Protein AF-A0A485CVK6-F1 (afdb_monomer)

Organism: Raoultella planticola (NCBI:txid575)

pLDDT: mean 73.62, std 20.25, range [24.03, 92.69]

Mean predicted aligned error: 12.8 Å

InterPro domains:
  IPR000914 Solute-binding protein family 5 domain [PF00496] (29-166)
  IPR039424 Solute-binding protein family 5 [PTHR30290] (29-154)

Structure (mmCIF, N/CA/C/O backbone):
data_AF-A0A485CVK6-F1
#
_entry.id   AF-A0A485CVK6-F1
#
loop_
_atom_site.group_PDB
_atom_site.id
_atom_site.type_symbol
_atom_site.label_atom_id
_atom_site.label_alt_id
_atom_site.label_comp_id
_atom_site.label_asym_id
_atom_site.label_entity_id
_atom_site.label_seq_id
_atom_site.pdbx_PDB_ins_code
_atom_site.Cartn_x
_atom_site.Cartn_y
_atom_site.Cartn_z
_atom_site.occupancy
_atom_site.B_iso_or_equiv
_atom_site.auth_seq_id
_atom_site.auth_comp_id
_atom_site.auth_asym_id
_atom_site.auth_atom_id
_atom_site.pdbx_PDB_model_num
ATOM 1 N N . MET A 1 1 ? 3.631 19.464 30.877 1.00 27.34 1 MET A N 1
ATOM 2 C CA . MET A 1 1 ? 2.193 19.353 30.557 1.00 27.34 1 MET A CA 1
ATOM 3 C C . MET A 1 1 ? 2.071 19.196 29.049 1.00 27.34 1 MET A C 1
ATOM 5 O O . MET A 1 1 ? 2.280 20.167 28.340 1.00 27.34 1 MET A O 1
ATOM 9 N N . ALA A 1 2 ? 1.866 17.971 28.561 1.00 24.03 2 ALA A N 1
ATOM 10 C CA . ALA A 1 2 ? 1.595 17.693 27.149 1.00 24.03 2 ALA A CA 1
ATOM 11 C C . ALA A 1 2 ? 0.080 17.465 26.991 1.00 24.03 2 ALA A C 1
ATOM 13 O O . ALA A 1 2 ? -0.499 16.805 27.859 1.00 24.03 2 ALA A O 1
ATOM 14 N N . PRO A 1 3 ? -0.577 18.019 25.959 1.00 31.81 3 PRO A N 1
ATOM 15 C CA . PRO A 1 3 ? -2.016 17.880 25.792 1.00 31.81 3 PRO A CA 1
ATOM 16 C C . PRO A 1 3 ? -2.361 16.431 25.428 1.00 31.81 3 PRO A C 1
ATOM 18 O O . PRO A 1 3 ? -1.808 15.860 24.490 1.00 31.81 3 PRO A O 1
ATOM 21 N N . GLY A 1 4 ? -3.256 15.833 26.215 1.00 25.84 4 GLY A N 1
ATOM 22 C CA . GLY A 1 4 ? -3.732 14.467 26.045 1.00 25.84 4 GLY A CA 1
ATOM 23 C C . GLY A 1 4 ? -4.569 14.316 24.780 1.00 25.84 4 GLY A C 1
ATOM 24 O O . GLY A 1 4 ? -5.624 14.928 24.643 1.00 25.84 4 GLY A O 1
ATOM 25 N N . TRP A 1 5 ? -4.109 13.470 23.864 1.00 24.38 5 TRP A N 1
ATOM 26 C CA . TRP A 1 5 ? -4.897 13.015 22.724 1.00 24.38 5 TRP A CA 1
ATOM 27 C C . TRP A 1 5 ? -5.765 11.839 23.183 1.00 24.38 5 TRP A C 1
ATOM 29 O O . TRP A 1 5 ? -5.381 10.676 23.079 1.00 24.38 5 TRP A O 1
ATOM 39 N N . SER A 1 6 ? -6.928 12.154 23.750 1.00 26.30 6 SER A N 1
ATOM 40 C CA . SER A 1 6 ? -8.017 11.192 23.932 1.00 26.30 6 SER A CA 1
ATOM 41 C C . SER A 1 6 ? -8.702 10.985 22.579 1.00 26.30 6 SER A C 1
ATOM 43 O O . SER A 1 6 ? -9.631 11.709 22.234 1.00 26.30 6 SER A O 1
ATOM 45 N N . LEU A 1 7 ? -8.224 10.027 21.782 1.00 30.59 7 LEU A N 1
ATOM 46 C CA . LEU A 1 7 ? -8.910 9.577 20.566 1.00 30.59 7 LEU A CA 1
ATOM 47 C C . LEU A 1 7 ? -10.086 8.671 20.952 1.00 30.59 7 LEU A C 1
ATOM 49 O O . LEU A 1 7 ? -9.965 7.456 20.898 1.00 30.59 7 LEU A O 1
ATOM 53 N N . SER A 1 8 ? -11.206 9.270 21.352 1.00 33.72 8 SER A N 1
ATOM 54 C CA . SER A 1 8 ? -12.487 8.600 21.625 1.00 33.72 8 SER A CA 1
ATOM 55 C C . SER A 1 8 ? -13.475 8.803 20.466 1.00 33.72 8 SER A C 1
ATOM 57 O O . SER A 1 8 ? -14.605 9.228 20.677 1.00 33.72 8 SER A O 1
ATOM 5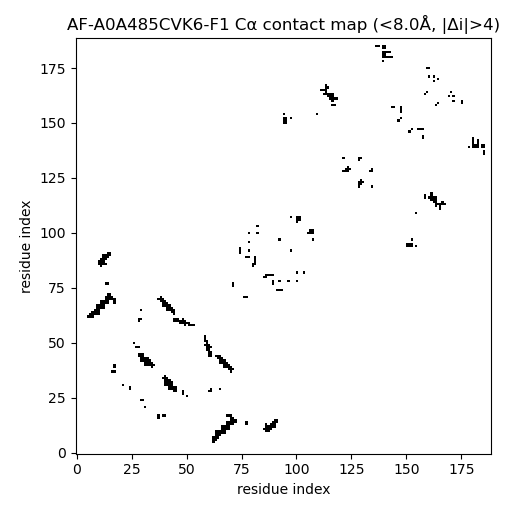9 N N . ALA A 1 9 ? -13.020 8.607 19.225 1.00 35.59 9 ALA A N 1
ATOM 60 C CA . ALA A 1 9 ? -13.819 8.830 18.019 1.00 35.59 9 ALA A CA 1
ATOM 61 C C . ALA A 1 9 ? -13.840 7.574 17.129 1.00 35.59 9 ALA A C 1
ATOM 63 O O . ALA A 1 9 ? -12.871 6.803 17.140 1.00 35.59 9 ALA A O 1
ATOM 64 N N . PRO A 1 10 ? -14.922 7.340 16.360 1.00 52.78 10 PRO A N 1
ATOM 65 C CA . PRO A 1 10 ? -14.944 6.289 15.350 1.00 52.78 10 PRO A CA 1
ATOM 66 C C . PRO A 1 10 ? -13.849 6.556 14.313 1.00 52.78 10 PRO A C 1
ATOM 68 O O . PRO A 1 10 ? -13.739 7.663 13.800 1.00 52.78 10 PRO A O 1
ATOM 71 N N . CYS A 1 11 ? -13.038 5.539 14.027 1.00 65.44 11 CYS A N 1
ATOM 72 C CA . CYS A 1 11 ? -11.917 5.633 13.096 1.00 65.44 11 CYS A CA 1
ATOM 73 C C . CYS A 1 11 ? -12.287 4.994 11.755 1.00 65.44 11 CYS A C 1
ATOM 75 O O . CYS A 1 11 ? -12.816 3.881 11.708 1.00 65.44 11 CYS A O 1
ATOM 77 N N . SER A 1 12 ? -11.999 5.680 10.657 1.00 58.12 12 SER A N 1
ATOM 78 C CA . SER A 1 12 ? -12.265 5.219 9.298 1.00 58.12 12 SER A CA 1
ATOM 79 C C . SER A 1 12 ? -10.970 4.806 8.591 1.00 58.12 12 SER A C 1
ATOM 81 O O . SER A 1 12 ? -9.961 5.513 8.605 1.00 58.12 12 SER A O 1
ATOM 83 N N . VAL A 1 13 ? -10.983 3.621 7.978 1.00 72.75 13 VAL A N 1
ATOM 84 C CA . VAL A 1 13 ? -9.831 3.048 7.276 1.00 72.75 13 VAL A CA 1
ATOM 85 C C . VAL A 1 13 ? -10.239 2.650 5.865 1.00 72.75 13 VAL A C 1
ATOM 87 O O . VAL A 1 13 ? -11.088 1.780 5.694 1.00 72.75 13 VAL A O 1
ATOM 90 N N . ILE A 1 14 ? -9.592 3.207 4.842 1.00 66.50 14 ILE A N 1
ATOM 91 C CA . ILE A 1 14 ? -9.828 2.792 3.451 1.00 66.50 14 ILE A CA 1
ATOM 92 C C . ILE A 1 14 ? -8.729 1.829 2.987 1.00 66.50 14 ILE A C 1
ATOM 94 O O . ILE A 1 14 ? -7.532 2.102 3.109 1.00 66.50 14 ILE A O 1
ATOM 98 N N . SER A 1 15 ? -9.128 0.667 2.468 1.00 52.81 15 SER A N 1
ATOM 99 C CA . SER A 1 15 ? -8.235 -0.434 2.083 1.00 52.81 15 SER A CA 1
ATOM 100 C C . SER A 1 15 ? -8.753 -1.144 0.833 1.00 52.81 15 SER A C 1
ATOM 102 O O . SER A 1 15 ? -9.940 -1.127 0.550 1.00 52.81 15 SER A O 1
ATOM 104 N N . THR A 1 16 ? -7.887 -1.820 0.083 1.00 44.72 16 THR A N 1
ATOM 105 C CA . THR A 1 16 ? -8.295 -2.646 -1.073 1.00 44.72 16 THR A CA 1
ATOM 106 C C . THR A 1 16 ? -8.904 -3.987 -0.668 1.00 44.72 16 THR A C 1
ATOM 108 O O . THR A 1 16 ? -9.494 -4.683 -1.489 1.00 44.72 16 THR A O 1
ATOM 111 N N . ASN A 1 17 ? -8.775 -4.367 0.604 1.00 46.03 17 ASN A N 1
ATOM 112 C CA . ASN A 1 17 ? -9.443 -5.532 1.160 1.00 46.03 17 ASN A CA 1
ATOM 113 C C . ASN A 1 17 ? -9.915 -5.286 2.596 1.00 46.03 17 ASN A C 1
ATOM 115 O O . ASN A 1 17 ? -9.301 -4.544 3.367 1.00 46.03 17 ASN A O 1
ATOM 119 N N . SER A 1 18 ? -10.993 -5.980 2.950 1.00 53.72 18 SER A N 1
ATOM 120 C CA . SER A 1 18 ? -11.481 -6.173 4.313 1.00 53.72 18 SER A CA 1
ATOM 121 C C . SER A 1 18 ? -11.333 -7.656 4.669 1.00 53.72 18 SER A C 1
ATOM 123 O O . SER A 1 18 ? -12.315 -8.363 4.881 1.00 53.72 18 SER A O 1
ATOM 125 N N . ALA A 1 19 ? -10.106 -8.190 4.632 1.00 44.72 19 ALA A N 1
ATOM 126 C CA . ALA A 1 19 ? -9.884 -9.615 4.873 1.00 44.72 19 ALA A CA 1
ATOM 127 C C . ALA A 1 19 ? -10.141 -9.973 6.349 1.00 44.72 19 ALA A C 1
ATOM 129 O O . ALA A 1 19 ? -9.226 -9.989 7.174 1.00 44.72 19 ALA A O 1
ATOM 130 N N . THR A 1 20 ? -11.388 -10.311 6.680 1.00 49.31 20 THR A N 1
ATOM 131 C CA . THR A 1 20 ? -11.761 -10.766 8.022 1.00 49.31 20 THR A CA 1
ATOM 132 C C . THR A 1 20 ? -12.623 -12.014 7.906 1.00 49.31 20 THR A C 1
ATOM 134 O O . THR A 1 20 ? -13.826 -11.962 7.698 1.00 49.31 20 THR A O 1
ATOM 137 N N . ARG A 1 21 ? -11.992 -13.190 8.020 1.00 43.09 21 ARG A N 1
ATOM 138 C CA . ARG A 1 21 ? -12.714 -14.468 8.112 1.00 43.09 21 ARG A CA 1
ATOM 139 C C . ARG A 1 21 ? -13.562 -14.456 9.383 1.00 43.09 21 ARG A C 1
ATOM 141 O O . ARG A 1 21 ? -13.024 -14.563 10.485 1.00 43.09 21 ARG A O 1
ATOM 148 N N . ALA A 1 22 ? -14.879 -14.378 9.209 1.00 42.34 22 ALA A N 1
ATOM 149 C CA . ALA A 1 22 ? -15.836 -14.018 10.247 1.00 42.34 22 ALA A CA 1
ATOM 150 C C . ALA A 1 22 ? -16.000 -14.981 11.452 1.00 42.34 22 ALA A C 1
ATOM 152 O O . ALA A 1 22 ? -16.890 -14.809 12.280 1.00 42.34 22 ALA A O 1
ATOM 153 N N . LYS A 1 23 ? -15.161 -16.014 11.584 1.00 38.47 23 LYS A N 1
ATOM 154 C CA . LYS A 1 23 ? -15.397 -17.136 12.509 1.00 38.47 23 LYS A CA 1
ATOM 155 C C . LYS A 1 23 ? -14.498 -17.183 13.756 1.00 38.47 23 LYS A C 1
ATOM 157 O O . LYS A 1 23 ? -14.786 -17.966 14.651 1.00 38.47 23 LYS A O 1
ATOM 162 N N . TYR A 1 24 ? -13.468 -16.338 13.886 1.00 45.25 24 TYR A N 1
ATOM 163 C CA . TYR A 1 24 ? -12.472 -16.429 14.980 1.00 45.25 24 TYR A CA 1
ATOM 164 C C . TYR A 1 24 ? -12.391 -15.174 15.885 1.00 45.25 24 TYR A C 1
ATOM 166 O O . TYR A 1 24 ? -11.309 -14.683 16.204 1.00 45.25 24 TYR A O 1
ATOM 174 N N . TYR A 1 25 ? -13.532 -14.621 16.317 1.00 55.12 25 TYR A N 1
ATOM 175 C CA . TYR A 1 25 ? -13.593 -13.292 16.965 1.00 55.12 25 TYR A CA 1
ATOM 176 C C . TYR A 1 25 ? -13.573 -13.243 18.497 1.00 55.12 25 TYR A C 1
ATOM 178 O O . TYR A 1 25 ? -13.643 -12.152 19.067 1.00 55.12 25 TYR A O 1
ATOM 186 N N . ARG A 1 26 ? -13.505 -14.375 19.205 1.00 52.78 26 ARG A N 1
ATOM 187 C CA . ARG A 1 26 ? -13.716 -14.361 20.666 1.00 52.78 26 ARG A CA 1
ATOM 188 C C . ARG A 1 26 ? -12.574 -13.710 21.461 1.00 52.78 26 ARG A C 1
ATOM 190 O O . ARG A 1 26 ? -12.813 -13.230 22.557 1.00 52.78 26 ARG A O 1
ATOM 197 N N . LEU A 1 27 ? -11.367 -13.646 20.897 1.00 59.38 27 LEU A N 1
ATOM 198 C CA . LEU A 1 27 ? -10.156 -13.188 21.595 1.00 59.38 27 LEU A CA 1
ATOM 199 C C . LEU A 1 27 ? -9.704 -11.769 21.214 1.00 59.38 27 LEU A C 1
ATOM 201 O O . LEU A 1 27 ? -8.661 -11.329 21.681 1.00 59.38 27 LEU A O 1
ATOM 205 N N . ARG A 1 28 ? -10.449 -11.053 20.363 1.00 70.62 28 ARG A N 1
ATOM 206 C CA . ARG A 1 28 ? -10.021 -9.754 19.813 1.00 70.62 28 ARG A CA 1
ATOM 207 C C . ARG A 1 28 ? -10.738 -8.578 20.502 1.00 70.62 28 ARG A C 1
ATOM 209 O O . ARG A 1 28 ? -11.902 -8.738 20.870 1.00 70.62 28 ARG A O 1
ATOM 216 N N . PRO A 1 29 ? -10.092 -7.397 20.612 1.00 80.12 29 PRO A N 1
ATOM 217 C CA . PRO A 1 29 ? -10.673 -6.200 21.237 1.00 80.12 29 PRO A CA 1
ATOM 218 C C . PRO A 1 29 ? -11.835 -5.576 20.453 1.00 80.12 29 PRO A C 1
ATOM 220 O O . PRO A 1 29 ? -12.590 -4.787 21.010 1.00 80.12 29 PRO A O 1
ATOM 223 N N . PHE A 1 30 ? -12.010 -5.947 19.183 1.00 84.19 30 PHE A N 1
ATOM 224 C CA . PHE A 1 30 ? -13.103 -5.490 18.328 1.00 84.19 30 PHE A CA 1
ATOM 225 C C . PHE A 1 30 ? -13.967 -6.665 17.859 1.00 84.19 30 PHE A C 1
ATOM 227 O O . PHE A 1 30 ? -13.458 -7.770 17.635 1.00 84.19 30 PHE A O 1
ATOM 234 N N . VAL A 1 31 ? -15.263 -6.413 17.680 1.00 85.81 31 VAL A N 1
ATOM 235 C CA . VAL A 1 31 ? -16.241 -7.339 17.088 1.00 85.81 31 VAL A CA 1
ATOM 236 C C . VAL A 1 31 ? -16.859 -6.743 15.839 1.00 85.81 31 VAL A C 1
ATOM 238 O O . VAL A 1 31 ? -17.012 -5.530 15.741 1.00 85.81 31 VAL A O 1
ATOM 241 N N . VAL A 1 32 ? -17.231 -7.603 14.894 1.00 86.38 32 VAL A N 1
ATOM 242 C CA . VAL A 1 32 ? -17.980 -7.186 13.707 1.00 86.38 32 VAL A CA 1
ATOM 243 C C . VAL A 1 32 ? -19.383 -6.772 14.131 1.00 86.38 32 VAL A C 1
ATOM 245 O O . VAL A 1 32 ? -20.092 -7.560 14.756 1.00 86.38 32 VAL A O 1
ATOM 248 N N . LYS A 1 33 ? -19.760 -5.537 13.801 1.00 86.88 33 LYS A N 1
ATOM 249 C CA . LYS A 1 33 ? -21.129 -5.032 13.925 1.00 86.88 33 LYS A CA 1
ATOM 250 C C . LYS A 1 33 ? -21.911 -5.264 12.636 1.00 86.88 33 LYS A C 1
ATOM 252 O O . LYS A 1 33 ? -23.051 -5.703 12.708 1.00 86.88 33 LYS A O 1
ATOM 257 N N . ASP A 1 34 ? -21.301 -4.956 11.493 1.00 86.56 34 ASP A N 1
ATOM 258 C CA . ASP A 1 34 ? -21.909 -5.093 10.167 1.00 86.56 34 ASP A CA 1
ATOM 259 C C . ASP A 1 34 ? -20.837 -5.392 9.114 1.00 86.56 34 ASP A C 1
ATOM 261 O O . ASP A 1 34 ? -19.707 -4.908 9.225 1.00 86.56 34 ASP A O 1
ATOM 265 N N . GLU A 1 35 ? -21.188 -6.175 8.098 1.00 85.81 35 GLU A N 1
ATOM 266 C CA . GLU A 1 35 ? -20.311 -6.502 6.973 1.00 85.81 35 GLU A CA 1
ATOM 267 C C . GLU A 1 35 ? -21.106 -6.479 5.666 1.00 85.81 35 GLU A C 1
ATOM 269 O O . GLU A 1 35 ? -22.052 -7.242 5.473 1.00 85.81 35 GLU A O 1
ATOM 274 N N . LYS A 1 36 ? -20.662 -5.631 4.737 1.00 87.69 36 LYS A N 1
ATOM 275 C CA . LYS A 1 36 ? -21.083 -5.602 3.338 1.00 87.69 36 LYS A CA 1
ATOM 276 C C . LYS A 1 36 ? -19.906 -6.108 2.507 1.00 87.69 36 LYS A C 1
ATOM 278 O O . LYS A 1 36 ? -18.976 -5.334 2.245 1.00 87.69 36 LYS A O 1
ATOM 283 N N . PRO A 1 37 ? -19.906 -7.393 2.111 1.00 83.56 37 PRO A N 1
ATOM 284 C CA . PRO A 1 37 ? -18.777 -8.004 1.424 1.00 83.56 37 PRO A CA 1
ATOM 285 C C . PRO A 1 37 ? -18.302 -7.169 0.233 1.00 83.56 37 PRO A C 1
ATOM 287 O O . PRO A 1 37 ? -19.096 -6.765 -0.613 1.00 83.56 37 PRO A O 1
ATOM 290 N N . GLY A 1 38 ? -16.998 -6.889 0.192 1.00 79.06 38 GLY A N 1
ATOM 291 C CA . GLY A 1 38 ? -16.371 -6.115 -0.882 1.00 79.06 38 GLY A CA 1
ATOM 292 C C . GLY A 1 38 ? -16.643 -4.609 -0.859 1.00 79.06 38 GLY A C 1
ATOM 293 O O . GLY A 1 38 ? -16.193 -3.925 -1.771 1.00 79.06 38 GLY A O 1
ATOM 294 N N . ARG A 1 39 ? -17.344 -4.080 0.155 1.00 85.12 39 ARG A N 1
ATOM 295 C CA . ARG A 1 39 ? -17.671 -2.649 0.247 1.00 85.12 39 ARG A CA 1
ATOM 296 C C . ARG A 1 39 ? -17.336 -2.035 1.597 1.00 85.12 39 ARG A C 1
ATOM 298 O O . ARG A 1 39 ? -16.701 -0.987 1.644 1.00 85.12 39 ARG A O 1
ATOM 305 N N . GLU A 1 40 ? -17.793 -2.641 2.685 1.00 87.12 40 GLU A N 1
ATOM 306 C CA . GLU A 1 40 ? -17.740 -2.008 4.003 1.00 87.12 40 GLU A CA 1
ATOM 307 C C . GLU A 1 40 ? -17.703 -3.054 5.118 1.00 87.12 40 GLU A C 1
ATOM 309 O O . GLU A 1 40 ? -18.393 -4.068 5.051 1.00 87.12 40 GLU A O 1
ATOM 314 N N . LEU A 1 41 ? -16.925 -2.804 6.167 1.00 87.62 41 LEU A N 1
ATOM 315 C CA . LEU A 1 41 ? -16.905 -3.618 7.377 1.00 87.62 41 LEU A CA 1
ATOM 316 C C . LEU A 1 41 ? -16.843 -2.700 8.593 1.00 87.62 41 LEU A C 1
ATOM 318 O O . LEU A 1 41 ? -15.849 -2.011 8.807 1.00 87.62 41 LEU A O 1
ATOM 322 N N . THR A 1 42 ? -17.883 -2.737 9.418 1.00 89.06 42 THR A N 1
ATOM 323 C CA . THR A 1 42 ? -17.941 -1.972 10.661 1.00 89.06 42 THR A CA 1
ATOM 324 C C . THR A 1 42 ? -17.580 -2.867 11.835 1.00 89.06 42 THR A C 1
ATOM 326 O O . THR A 1 42 ? -18.244 -3.869 12.111 1.00 89.06 42 THR A O 1
ATOM 329 N N . LEU A 1 43 ? -16.544 -2.477 12.568 1.00 87.75 43 LEU A N 1
ATOM 330 C CA . LEU A 1 43 ? -16.137 -3.078 13.827 1.00 87.75 43 LEU A CA 1
ATOM 331 C C . LEU A 1 43 ? -16.465 -2.144 14.991 1.00 87.75 43 LEU A C 1
ATOM 333 O O . LEU A 1 43 ? -16.292 -0.934 14.887 1.00 87.75 43 LEU A O 1
ATOM 337 N N . VAL A 1 44 ? -16.867 -2.704 16.127 1.00 89.12 44 VAL A N 1
ATOM 338 C CA . VAL A 1 44 ? -17.057 -1.960 17.381 1.00 89.12 44 VAL A CA 1
ATOM 339 C C . VAL A 1 44 ? -16.202 -2.543 18.492 1.00 89.12 44 VAL A C 1
ATOM 341 O O . VAL A 1 44 ? -15.935 -3.750 18.518 1.00 89.12 44 VAL A O 1
ATOM 344 N N . ALA A 1 45 ? -15.736 -1.687 19.394 1.00 87.19 45 ALA A N 1
ATOM 345 C CA . ALA A 1 45 ? -14.922 -2.112 20.520 1.00 87.19 45 ALA A CA 1
ATOM 346 C C . ALA A 1 45 ? -15.733 -2.916 21.541 1.00 87.19 45 ALA A C 1
ATOM 348 O O . ALA A 1 45 ? -16.892 -2.626 21.844 1.00 87.19 45 ALA A O 1
ATOM 349 N N . ARG A 1 46 ? -15.089 -3.937 22.106 1.00 84.81 46 ARG A N 1
ATOM 350 C CA . ARG A 1 46 ? -15.610 -4.711 23.231 1.00 84.81 46 ARG A CA 1
ATOM 351 C C . ARG A 1 46 ? -15.362 -3.959 24.532 1.00 84.81 46 ARG A C 1
ATOM 353 O O . ARG A 1 46 ? -14.217 -3.815 24.958 1.00 84.81 46 ARG A O 1
ATOM 360 N N . LYS A 1 47 ? -16.439 -3.540 25.196 1.00 83.69 47 LYS A N 1
ATOM 361 C CA . LYS A 1 47 ? -16.371 -2.877 26.509 1.00 83.69 47 LYS A CA 1
ATOM 362 C C . LYS A 1 47 ? -15.893 -3.806 27.632 1.00 83.69 47 LYS A C 1
ATOM 364 O O . LYS A 1 47 ? -15.404 -3.330 28.646 1.00 83.69 47 LYS A O 1
ATOM 369 N N . ASP A 1 48 ? -16.027 -5.117 27.453 1.00 82.12 48 ASP A N 1
ATOM 370 C CA . ASP A 1 48 ? -15.645 -6.160 28.411 1.00 82.12 48 ASP A CA 1
ATOM 371 C C . ASP A 1 48 ? -14.221 -6.705 28.194 1.00 82.12 48 ASP A C 1
ATOM 373 O O . ASP A 1 48 ? -13.779 -7.591 28.924 1.00 82.12 48 ASP A O 1
ATOM 377 N N . TYR A 1 49 ? -13.481 -6.197 27.202 1.00 81.06 49 TYR A N 1
ATOM 378 C CA . TYR A 1 49 ? -12.166 -6.728 26.851 1.00 81.06 49 TYR A CA 1
ATOM 379 C C . TYR A 1 49 ? -11.121 -6.419 27.930 1.00 81.06 49 TYR A C 1
ATOM 381 O O . TYR A 1 49 ? -10.689 -5.279 28.067 1.00 81.06 49 TYR A O 1
ATOM 389 N N . GLN A 1 50 ? -10.687 -7.441 28.674 1.00 78.81 50 GLN A N 1
ATOM 390 C CA . GLN A 1 50 ? -9.650 -7.309 29.715 1.00 78.81 50 GLN A CA 1
ATOM 391 C C . GLN A 1 50 ? -8.522 -8.346 29.631 1.00 78.81 50 GLN A C 1
ATOM 393 O O . GLN A 1 50 ? -7.547 -8.278 30.371 1.00 78.81 50 GLN A O 1
ATOM 398 N N . TRP A 1 51 ? -8.609 -9.298 28.707 1.00 81.25 51 TRP A N 1
ATOM 399 C CA . TRP A 1 51 ? -7.641 -10.392 28.557 1.00 81.25 51 TRP A CA 1
ATOM 400 C C . TRP A 1 51 ? -6.527 -10.068 27.547 1.00 81.25 51 TRP A C 1
ATOM 402 O O . TRP A 1 51 ? -6.011 -10.953 26.861 1.00 81.25 51 TRP A O 1
ATOM 412 N N . GLY A 1 52 ? -6.171 -8.787 27.425 1.00 76.12 52 GLY A N 1
ATOM 413 C CA . GLY A 1 52 ? -5.058 -8.346 26.591 1.00 76.12 52 GLY A CA 1
ATOM 414 C C . GLY A 1 52 ? -3.693 -8.789 27.147 1.00 76.12 52 GLY A C 1
ATOM 415 O O . GLY A 1 52 ? -3.573 -9.119 28.329 1.00 76.12 52 GLY A O 1
ATOM 416 N N . PRO A 1 53 ? -2.636 -8.797 26.317 1.00 77.88 53 PRO A N 1
ATOM 417 C CA . PRO A 1 53 ? -1.277 -9.039 26.787 1.00 77.88 53 PRO A CA 1
ATOM 418 C C . PRO A 1 53 ? -0.873 -8.041 27.886 1.00 77.88 53 PRO A C 1
ATOM 420 O O . PRO A 1 53 ? -0.954 -6.825 27.703 1.00 77.88 53 PRO A O 1
ATOM 423 N N . LYS A 1 54 ? -0.393 -8.552 29.027 1.00 77.81 54 LYS A N 1
ATOM 424 C CA . LYS A 1 54 ? -0.018 -7.735 30.201 1.00 77.81 54 LYS A CA 1
ATOM 425 C C . LYS A 1 54 ? 1.147 -6.768 29.949 1.00 77.81 54 LYS A C 1
ATOM 427 O O . LYS A 1 54 ? 1.375 -5.864 30.739 1.00 77.81 54 LYS A O 1
ATOM 432 N N . ASN A 1 55 ? 1.904 -6.977 28.876 1.00 80.31 55 ASN A N 1
ATOM 433 C CA . ASN A 1 55 ? 3.058 -6.168 28.485 1.00 80.31 55 ASN A CA 1
ATOM 434 C C . ASN A 1 55 ? 2.703 -4.970 27.586 1.00 80.31 55 ASN A C 1
ATOM 436 O O . ASN A 1 55 ? 3.601 -4.237 27.180 1.00 80.31 55 ASN A O 1
ATOM 440 N N . LEU A 1 56 ? 1.428 -4.770 27.242 1.00 78.31 56 LEU A N 1
ATOM 441 C CA . LEU A 1 56 ? 0.987 -3.582 26.512 1.00 78.31 56 LEU A CA 1
ATOM 442 C C . LEU A 1 56 ? 0.691 -2.434 27.480 1.00 78.31 56 LEU A C 1
ATOM 444 O O . LEU A 1 56 ? 0.123 -2.644 28.548 1.00 78.31 56 LEU A O 1
ATOM 448 N N . ALA A 1 57 ? 1.027 -1.205 27.082 1.00 76.75 57 ALA A N 1
ATOM 449 C CA . ALA A 1 57 ? 0.702 -0.011 27.867 1.00 76.75 57 ALA A CA 1
ATOM 450 C C . ALA A 1 57 ? -0.817 0.176 28.034 1.00 76.75 57 ALA A C 1
ATOM 452 O O . ALA A 1 57 ? -1.284 0.628 29.074 1.00 76.75 57 ALA A O 1
ATOM 453 N N . GLN A 1 58 ? -1.589 -0.209 27.016 1.00 75.38 58 GLN A N 1
ATOM 454 C CA . GLN A 1 58 ? -3.041 -0.220 27.077 1.00 75.38 58 GLN A CA 1
ATOM 455 C C . GLN A 1 58 ? -3.538 -1.525 27.701 1.00 75.38 58 GLN A C 1
ATOM 457 O O . GLN A 1 58 ? -3.342 -2.606 27.143 1.00 75.38 58 GLN A O 1
ATOM 462 N N . GLN A 1 59 ? -4.212 -1.397 28.840 1.00 78.00 59 GLN A N 1
ATOM 463 C CA . GLN A 1 59 ? -4.913 -2.476 29.526 1.00 78.00 59 GLN A CA 1
ATOM 464 C C . GLN A 1 59 ? -6.417 -2.192 29.481 1.00 78.00 59 GLN A C 1
ATOM 466 O O . GLN A 1 59 ? -6.837 -1.055 29.687 1.00 78.00 59 GLN A O 1
ATOM 471 N N . GLY A 1 60 ? -7.225 -3.219 29.218 1.00 75.81 60 GLY A N 1
ATOM 472 C CA . GLY A 1 60 ? -8.676 -3.068 29.095 1.00 75.81 60 GLY A CA 1
ATOM 473 C C . GLY A 1 60 ? -9.161 -2.763 27.665 1.00 75.81 60 GLY A C 1
ATOM 474 O O . GLY A 1 60 ? -8.457 -3.084 26.700 1.00 75.81 60 GLY A O 1
ATOM 475 N N . PRO A 1 61 ? -10.373 -2.191 27.517 1.00 78.31 61 PRO A N 1
ATOM 476 C CA . PRO A 1 61 ? -11.015 -1.940 26.227 1.00 78.31 61 PRO A CA 1
ATOM 477 C C . PRO A 1 61 ? -10.176 -1.084 25.277 1.00 78.31 61 PRO A C 1
ATOM 479 O O . PRO A 1 61 ? -9.283 -0.349 25.700 1.00 78.31 61 PRO A O 1
ATOM 482 N N . ALA A 1 62 ? -10.475 -1.175 23.978 1.00 82.38 62 ALA A N 1
ATOM 483 C CA . ALA A 1 62 ? -9.847 -0.324 22.971 1.00 82.38 62 ALA A CA 1
ATOM 484 C C . ALA A 1 62 ? -10.143 1.164 23.242 1.00 82.38 62 ALA A C 1
ATOM 486 O O . ALA A 1 62 ? -11.216 1.501 23.731 1.00 82.38 62 ALA A O 1
ATOM 487 N N . ASN A 1 63 ? -9.210 2.051 22.879 1.00 83.81 63 ASN A N 1
ATOM 488 C CA . ASN A 1 63 ? -9.403 3.500 23.041 1.00 83.81 63 ASN A CA 1
ATOM 489 C C . ASN A 1 63 ? -10.378 4.068 21.999 1.00 83.81 63 ASN A C 1
ATOM 491 O O . ASN A 1 63 ? -10.892 5.161 22.177 1.00 83.81 63 ASN A O 1
ATOM 495 N N . LEU A 1 64 ? -10.626 3.316 20.925 1.00 84.44 64 LEU A N 1
ATOM 496 C CA . LEU A 1 64 ? -11.543 3.669 19.849 1.00 84.44 64 LEU A CA 1
ATOM 497 C C . LEU A 1 64 ? -12.896 3.006 20.088 1.00 84.44 64 LEU A C 1
ATOM 499 O O . LEU A 1 64 ? -12.938 1.827 20.435 1.00 84.44 64 LEU A O 1
ATOM 503 N N . ASP A 1 65 ? -13.984 3.708 19.785 1.00 85.31 65 ASP A N 1
ATOM 504 C CA . ASP A 1 65 ? -15.336 3.138 19.865 1.00 85.31 65 ASP A CA 1
ATOM 505 C C . ASP A 1 65 ? -15.603 2.105 18.761 1.00 85.31 65 ASP A C 1
ATOM 507 O O . ASP A 1 65 ? -16.355 1.141 18.940 1.00 85.31 65 ASP A O 1
ATOM 511 N N . GLY A 1 66 ? -14.961 2.283 17.607 1.00 86.00 66 GLY A N 1
ATOM 512 C CA . GLY A 1 66 ? -15.136 1.424 16.450 1.00 86.00 66 GLY A CA 1
ATOM 513 C C . GLY A 1 66 ? -14.202 1.772 15.302 1.00 86.00 66 GLY A C 1
ATOM 514 O O . GLY A 1 66 ? -13.526 2.802 15.311 1.00 86.00 66 GLY A O 1
ATOM 515 N N . ILE A 1 67 ? -14.160 0.867 14.329 1.00 87.94 67 ILE A N 1
ATOM 516 C CA . ILE A 1 67 ? -13.372 1.000 13.108 1.00 87.94 67 ILE A CA 1
ATOM 517 C C . ILE A 1 67 ? -14.272 0.672 11.923 1.00 87.94 67 ILE A C 1
ATOM 519 O O . ILE A 1 67 ? -14.812 -0.432 11.861 1.00 87.94 67 ILE A O 1
ATOM 523 N N . THR A 1 68 ? -14.388 1.587 10.967 1.00 89.75 68 THR A N 1
ATOM 524 C CA . THR A 1 68 ? -15.083 1.337 9.701 1.00 89.75 68 THR A CA 1
ATOM 525 C C . THR A 1 68 ? -14.059 1.143 8.598 1.00 89.75 68 THR A C 1
ATOM 527 O O . THR A 1 68 ? -13.328 2.066 8.251 1.00 89.75 68 THR A O 1
ATOM 530 N N . PHE A 1 69 ? -14.008 -0.060 8.036 1.00 88.69 69 PHE A N 1
ATOM 531 C CA . PHE A 1 69 ? -13.228 -0.346 6.842 1.00 88.69 69 PHE A CA 1
ATOM 532 C C . PHE A 1 69 ? -14.071 -0.085 5.601 1.00 88.69 69 PHE A C 1
ATOM 534 O O . PHE A 1 69 ? -15.135 -0.682 5.454 1.00 88.69 69 PHE A O 1
ATOM 541 N N . ILE A 1 70 ? -13.575 0.749 4.696 1.00 89.31 70 ILE A N 1
ATOM 542 C CA . ILE A 1 70 ? -14.180 0.999 3.387 1.00 89.31 70 ILE A CA 1
ATOM 543 C C . ILE A 1 70 ? -13.291 0.345 2.334 1.00 89.31 70 ILE A C 1
ATOM 545 O O . ILE A 1 70 ? -12.070 0.533 2.335 1.00 89.31 70 ILE A O 1
ATOM 549 N N . VAL A 1 71 ? -13.896 -0.462 1.464 1.00 87.00 71 VAL A N 1
ATOM 550 C CA . VAL A 1 71 ? -13.180 -1.179 0.412 1.00 87.00 71 VAL A CA 1
ATOM 551 C C . VAL A 1 71 ? -13.245 -0.386 -0.885 1.00 87.00 71 VAL A C 1
ATOM 553 O O . VAL A 1 71 ? -14.310 -0.278 -1.488 1.00 87.00 71 VAL A O 1
ATOM 556 N N . THR A 1 72 ? -12.097 0.139 -1.316 1.00 87.56 72 THR A N 1
ATOM 557 C CA . THR A 1 72 ? -11.981 0.921 -2.555 1.00 87.56 72 THR A CA 1
ATOM 558 C C . THR A 1 72 ? -10.742 0.487 -3.342 1.00 87.56 72 THR A C 1
ATOM 560 O O . THR A 1 72 ? -9.615 0.732 -2.882 1.00 87.56 72 THR A O 1
ATOM 563 N N . PRO A 1 73 ? -10.908 -0.173 -4.504 1.00 86.94 73 PRO A N 1
ATOM 564 C CA . PRO A 1 73 ? -9.777 -0.596 -5.326 1.00 86.94 73 PRO A CA 1
ATOM 565 C C . PRO A 1 73 ? -9.036 0.589 -5.964 1.00 86.94 73 PRO A C 1
ATOM 567 O O . PRO A 1 73 ? -7.813 0.536 -6.092 1.00 86.94 73 PRO A O 1
ATOM 570 N N . GLU A 1 74 ? -9.733 1.683 -6.266 1.00 89.31 74 GLU A N 1
ATOM 571 C CA . GLU A 1 74 ? -9.176 2.883 -6.892 1.00 89.31 74 GLU A CA 1
ATOM 572 C C . GLU A 1 74 ? -8.308 3.681 -5.909 1.00 89.31 74 GLU A C 1
ATOM 574 O O . GLU A 1 74 ? -8.772 4.192 -4.890 1.00 89.31 74 GLU A O 1
ATOM 579 N N . ASP A 1 75 ? -7.028 3.810 -6.232 1.00 89.81 75 ASP A N 1
ATOM 580 C CA . ASP A 1 75 ? -6.015 4.566 -5.494 1.00 89.81 75 ASP A CA 1
ATOM 581 C C . ASP A 1 75 ? -6.342 6.057 -5.350 1.00 89.81 75 ASP A C 1
ATOM 583 O O . ASP A 1 75 ? -6.308 6.582 -4.235 1.00 89.81 75 ASP A O 1
ATOM 587 N N . SER A 1 76 ? -6.755 6.700 -6.445 1.00 90.62 76 SER A N 1
ATOM 588 C CA . SER A 1 76 ? -7.099 8.125 -6.493 1.00 90.62 76 SER A CA 1
ATOM 589 C C . SER A 1 76 ? -8.251 8.463 -5.543 1.00 90.62 76 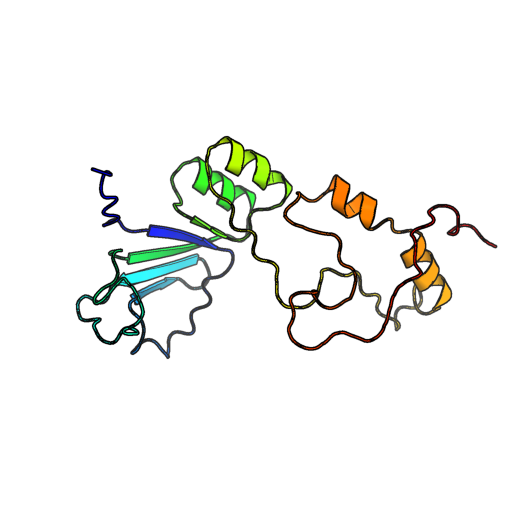SER A C 1
ATOM 591 O O . SER A 1 76 ? -8.271 9.520 -4.913 1.00 90.62 76 SER A O 1
ATOM 593 N N . VAL A 1 77 ? -9.197 7.534 -5.377 1.00 92.06 77 VAL A N 1
ATOM 594 C CA . VAL A 1 77 ? -10.316 7.697 -4.442 1.00 92.06 77 VAL A CA 1
ATOM 595 C C . VAL A 1 77 ? -9.834 7.577 -2.995 1.00 92.06 77 VAL A C 1
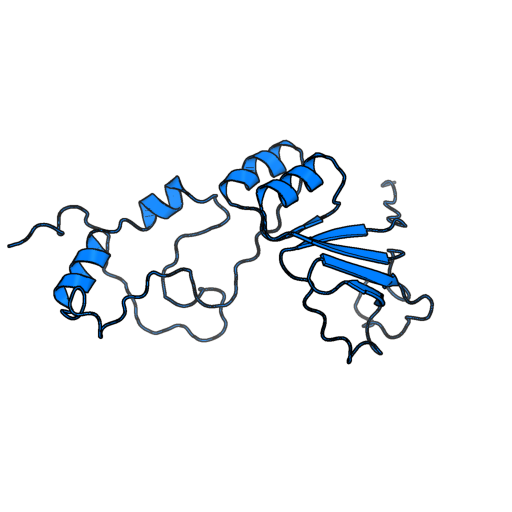ATOM 597 O O . VAL A 1 77 ? -10.274 8.349 -2.144 1.00 92.06 77 VAL A O 1
ATOM 600 N N . ARG A 1 78 ? -8.897 6.661 -2.699 1.00 92.69 78 ARG A N 1
ATOM 601 C CA . ARG A 1 78 ? -8.335 6.517 -1.344 1.00 92.69 78 ARG A CA 1
ATOM 602 C C . ARG A 1 78 ? -7.588 7.776 -0.916 1.00 92.69 78 ARG A C 1
ATOM 604 O O . ARG A 1 78 ? -7.869 8.306 0.156 1.00 92.69 78 ARG A O 1
ATOM 611 N N . ILE A 1 79 ? -6.659 8.261 -1.741 1.00 92.12 79 ILE A N 1
ATOM 612 C CA . ILE A 1 79 ? -5.882 9.457 -1.399 1.00 92.12 79 ILE A CA 1
ATOM 613 C C . ILE A 1 79 ? -6.775 10.700 -1.338 1.00 92.12 79 ILE A C 1
ATOM 615 O O . ILE A 1 79 ? -6.665 11.472 -0.390 1.00 92.12 79 ILE A O 1
ATOM 619 N N . GLY A 1 80 ? -7.733 10.848 -2.260 1.00 91.94 80 GLY A N 1
ATOM 620 C CA . GLY A 1 80 ? -8.698 11.947 -2.233 1.00 91.94 80 GLY A CA 1
ATOM 621 C C . GLY A 1 80 ? -9.514 11.990 -0.938 1.00 91.94 80 GLY A C 1
ATOM 622 O O . GLY A 1 80 ? -9.651 13.054 -0.338 1.00 91.94 80 GLY A O 1
ATOM 623 N N . ALA A 1 81 ? -9.987 10.837 -0.455 1.00 91.88 81 ALA A N 1
ATOM 624 C CA . ALA A 1 81 ? -10.724 10.746 0.805 1.00 91.88 81 ALA A CA 1
ATOM 625 C C . ALA A 1 81 ? -9.862 11.099 2.032 1.00 91.88 81 ALA A C 1
ATOM 627 O O . ALA A 1 81 ? -10.355 11.761 2.945 1.00 91.88 81 ALA A O 1
ATOM 628 N N . LEU A 1 82 ? -8.578 10.712 2.048 1.00 92.56 82 LEU A N 1
ATOM 629 C CA . LEU A 1 82 ? -7.639 11.113 3.106 1.00 92.56 82 LEU A CA 1
ATOM 630 C C . LEU A 1 82 ? -7.459 12.635 3.128 1.00 92.56 82 LEU A C 1
ATOM 632 O O . LEU A 1 82 ? -7.602 13.271 4.167 1.00 92.56 82 LEU A O 1
ATOM 636 N N . LEU A 1 83 ? -7.182 13.220 1.963 1.00 91.00 83 LEU A N 1
ATOM 637 C CA . LEU A 1 83 ? -6.944 14.656 1.825 1.00 91.00 83 LEU A CA 1
ATOM 638 C C . LEU A 1 83 ? -8.192 15.4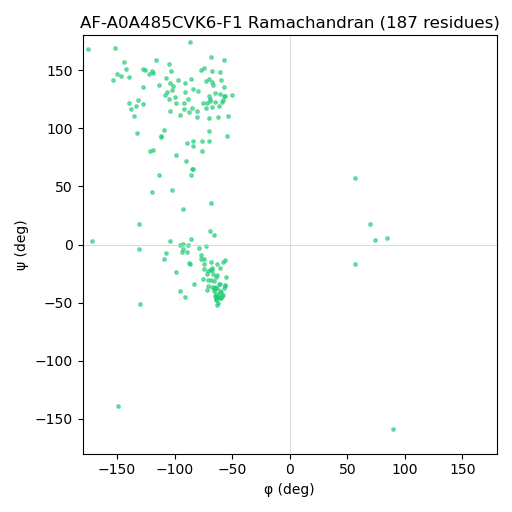91 2.139 1.00 91.00 83 LEU A C 1
ATOM 640 O O . LEU A 1 83 ? -8.077 16.599 2.654 1.00 91.00 83 LEU A O 1
ATOM 644 N N . ALA A 1 84 ? -9.380 14.953 1.862 1.00 91.88 84 ALA A N 1
ATOM 645 C CA . ALA A 1 84 ? -10.658 15.574 2.195 1.00 91.88 84 ALA A CA 1
ATOM 646 C C . ALA A 1 84 ? -11.066 15.400 3.673 1.00 91.88 84 ALA A C 1
ATOM 648 O O . ALA A 1 84 ? -12.125 15.891 4.063 1.00 91.88 84 ALA A O 1
ATOM 649 N N . GLY A 1 85 ? -10.282 14.681 4.488 1.00 89.44 85 GLY A N 1
ATOM 650 C CA . GLY A 1 85 ? -10.618 14.382 5.886 1.00 89.44 85 GLY A CA 1
ATOM 651 C C . GLY A 1 85 ? -11.790 13.408 6.050 1.00 89.44 85 GLY A C 1
ATOM 652 O O . GLY A 1 85 ? -12.395 13.337 7.115 1.00 89.44 85 GLY A O 1
ATOM 653 N N . GLN A 1 86 ? -12.137 12.673 4.992 1.00 88.62 86 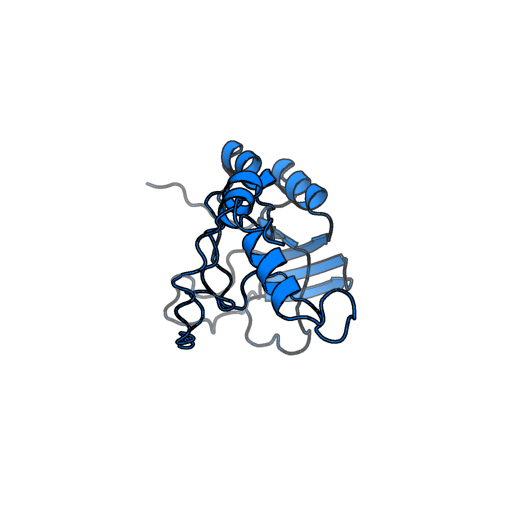GLN A N 1
ATOM 654 C CA . GLN A 1 86 ? -13.176 11.637 5.004 1.00 88.62 86 GLN A CA 1
ATOM 655 C C . GLN A 1 86 ? -12.634 10.274 5.453 1.00 88.62 86 GLN A C 1
ATOM 657 O O . GLN A 1 86 ? -13.416 9.378 5.768 1.00 88.62 86 GLN A O 1
ATOM 662 N N . ALA A 1 87 ? -11.309 10.114 5.440 1.00 91.06 87 ALA A N 1
ATOM 663 C CA . ALA A 1 87 ? -10.603 8.945 5.934 1.00 91.06 87 ALA A CA 1
ATOM 664 C C . ALA A 1 87 ? -9.525 9.366 6.932 1.00 91.06 87 ALA A C 1
ATOM 666 O O . ALA A 1 87 ? -8.752 10.278 6.649 1.00 91.06 87 ALA A O 1
ATOM 667 N N . ASP A 1 88 ? -9.422 8.654 8.051 1.00 90.12 88 ASP A N 1
ATOM 668 C CA . ASP A 1 88 ? -8.343 8.865 9.024 1.00 90.12 88 ASP A CA 1
ATOM 669 C C . ASP A 1 88 ? -7.068 8.115 8.608 1.00 90.12 88 ASP A C 1
ATOM 671 O O . ASP A 1 88 ? -5.947 8.569 8.840 1.00 90.12 88 ASP A O 1
ATOM 675 N N . PHE A 1 89 ? -7.236 6.949 7.972 1.00 90.81 89 PHE A N 1
ATOM 676 C CA . PHE A 1 89 ? -6.141 6.110 7.492 1.00 90.81 89 PHE A CA 1
ATOM 677 C C . PHE A 1 89 ? -6.445 5.512 6.122 1.00 90.81 89 PHE A C 1
ATOM 679 O O . PHE A 1 89 ? -7.555 5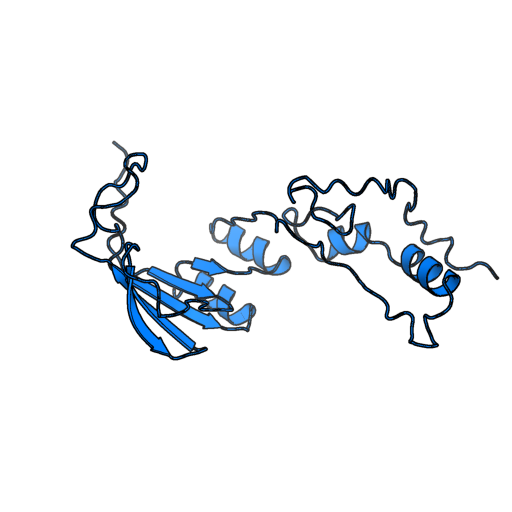.055 5.845 1.00 90.81 89 PHE A O 1
ATOM 686 N N . ILE A 1 90 ? -5.407 5.394 5.296 1.00 91.00 90 ILE A N 1
ATOM 687 C CA . ILE A 1 90 ? -5.469 4.659 4.031 1.00 91.00 90 ILE A CA 1
ATOM 688 C C . ILE A 1 90 ? -4.339 3.642 3.937 1.00 91.00 90 ILE A C 1
ATOM 690 O O . ILE A 1 90 ? -3.257 3.820 4.501 1.00 91.00 90 ILE A O 1
ATOM 694 N N . ARG A 1 91 ? -4.590 2.554 3.209 1.00 87.88 91 ARG A N 1
ATOM 695 C CA . ARG A 1 91 ? -3.565 1.578 2.824 1.00 87.88 91 ARG A CA 1
ATOM 696 C C . ARG A 1 91 ? -3.189 1.723 1.353 1.00 87.88 91 ARG A C 1
ATOM 698 O O . ARG A 1 91 ? -3.998 2.151 0.533 1.00 87.88 91 ARG A O 1
ATOM 705 N N . GLN A 1 92 ? -1.970 1.279 1.037 1.00 83.62 92 GLN A N 1
ATOM 706 C CA . GLN A 1 92 ? -1.427 1.229 -0.327 1.00 83.62 92 GLN A CA 1
ATOM 707 C C . GLN A 1 92 ? -1.447 2.596 -1.025 1.00 83.62 92 GLN A C 1
ATOM 709 O O . GLN A 1 92 ? -2.052 2.753 -2.091 1.00 83.62 92 GLN A O 1
ATOM 714 N N . VAL A 1 93 ? -0.798 3.575 -0.388 1.00 88.19 93 VAL A N 1
ATOM 715 C CA . VAL A 1 93 ? -0.456 4.856 -1.019 1.00 88.19 93 VAL A CA 1
ATOM 716 C C . VAL A 1 93 ? 0.533 4.573 -2.144 1.00 88.19 93 VAL A C 1
ATOM 718 O O . VAL A 1 93 ? 1.493 3.828 -1.940 1.00 88.19 93 VAL A O 1
ATOM 721 N N . GLN A 1 94 ? 0.261 5.104 -3.333 1.00 89.12 94 GLN A N 1
ATOM 722 C CA . GLN A 1 94 ? 1.141 4.929 -4.482 1.00 89.12 94 GLN A CA 1
ATOM 723 C C . GLN A 1 94 ? 2.349 5.852 -4.362 1.00 89.12 94 GLN A C 1
ATOM 725 O O . GLN A 1 94 ? 2.246 6.938 -3.796 1.00 89.12 94 GLN A O 1
ATOM 730 N N . ALA A 1 95 ? 3.489 5.438 -4.918 1.00 87.62 95 ALA A N 1
ATOM 731 C CA . ALA A 1 95 ? 4.746 6.170 -4.780 1.00 87.62 95 ALA A CA 1
ATOM 732 C C . ALA A 1 95 ? 4.661 7.633 -5.262 1.00 87.62 95 ALA A C 1
ATOM 734 O O . ALA A 1 95 ? 5.269 8.512 -4.652 1.00 87.62 95 ALA A O 1
ATOM 735 N N . TYR A 1 96 ? 3.874 7.905 -6.310 1.00 88.75 96 TYR A N 1
ATOM 736 C CA . TYR A 1 96 ? 3.659 9.258 -6.832 1.00 88.75 96 TYR A CA 1
ATOM 737 C C . TYR A 1 96 ? 2.782 10.141 -5.928 1.00 88.75 96 TYR A C 1
ATOM 739 O O . TYR A 1 96 ? 2.954 11.358 -5.928 1.00 88.75 96 TYR A O 1
ATOM 747 N N . ASP A 1 97 ? 1.907 9.550 -5.111 1.00 91.06 97 ASP A N 1
ATOM 748 C CA . ASP A 1 97 ? 1.028 10.275 -4.183 1.00 91.06 97 ASP A CA 1
ATOM 749 C C . ASP A 1 97 ? 1.694 10.546 -2.826 1.00 91.06 97 ASP A C 1
ATOM 751 O O . ASP A 1 97 ? 1.224 11.375 -2.042 1.00 91.06 97 ASP A O 1
ATOM 755 N N . GLU A 1 98 ? 2.800 9.860 -2.517 1.00 90.31 98 GLU A N 1
ATOM 756 C CA . GLU A 1 98 ? 3.455 9.970 -1.212 1.00 90.31 98 GLU A CA 1
ATOM 757 C C . GLU A 1 98 ? 3.897 11.400 -0.909 1.00 90.31 98 GLU A C 1
ATOM 759 O O . GLU A 1 98 ? 3.693 11.883 0.205 1.00 90.31 98 GLU A O 1
ATOM 764 N N . LYS A 1 99 ? 4.438 12.106 -1.910 1.00 89.81 99 LYS A N 1
ATOM 765 C CA . LYS A 1 99 ? 4.853 13.500 -1.741 1.00 89.81 99 LYS A CA 1
ATOM 766 C C . LYS A 1 99 ? 3.669 14.391 -1.359 1.00 89.81 99 LYS A C 1
ATOM 768 O O . LYS A 1 99 ? 3.774 15.167 -0.411 1.00 89.81 99 LYS A O 1
ATOM 773 N N . GLN A 1 100 ? 2.542 14.244 -2.053 1.00 91.50 100 GLN A N 1
ATOM 774 C CA . GLN A 1 100 ? 1.331 15.017 -1.785 1.00 91.50 100 GLN A CA 1
ATOM 775 C C . GLN A 1 100 ? 0.802 14.763 -0.368 1.00 91.50 100 GLN A C 1
ATOM 777 O O . GLN A 1 100 ? 0.440 15.709 0.331 1.00 91.50 100 GLN A O 1
ATOM 782 N N . ALA A 1 101 ? 0.800 13.504 0.078 1.00 90.75 101 ALA A N 1
ATOM 783 C CA . ALA A 1 101 ? 0.401 13.157 1.437 1.00 90.75 101 ALA A CA 1
ATOM 784 C C . ALA A 1 101 ? 1.346 13.780 2.482 1.00 90.75 101 ALA A C 1
ATOM 786 O O . ALA A 1 101 ? 0.883 14.378 3.454 1.00 90.75 101 ALA A O 1
ATOM 787 N N . THR A 1 102 ? 2.665 13.697 2.276 1.00 92.00 102 THR A N 1
ATOM 788 C CA . THR A 1 102 ? 3.636 14.276 3.220 1.00 92.00 102 THR A CA 1
ATOM 789 C C . THR A 1 102 ? 3.596 15.799 3.266 1.00 92.00 102 THR A C 1
ATOM 791 O O . THR A 1 102 ? 3.722 16.364 4.350 1.00 92.00 102 THR A O 1
ATOM 794 N N . ASP A 1 103 ? 3.374 16.467 2.129 1.00 92.38 103 ASP A N 1
ATOM 795 C CA . ASP A 1 103 ? 3.273 17.931 2.056 1.00 92.38 103 ASP A CA 1
ATOM 796 C C . ASP A 1 103 ? 2.054 18.455 2.843 1.00 92.38 103 ASP A C 1
ATOM 798 O O . ASP A 1 103 ? 2.085 19.557 3.382 1.00 92.38 103 ASP A O 1
ATOM 802 N N . GLN A 1 104 ? 1.002 17.639 2.966 1.00 91.19 104 GLN A N 1
ATOM 803 C CA . GLN A 1 104 ? -0.200 17.906 3.770 1.00 91.19 104 GLN A CA 1
ATOM 804 C C . GLN A 1 104 ? -0.047 17.491 5.248 1.00 91.19 104 GLN A C 1
ATOM 806 O O . GLN A 1 104 ? -0.996 17.564 6.025 1.00 91.19 104 GLN A O 1
ATOM 811 N N . GLY A 1 105 ? 1.146 17.048 5.659 1.00 91.44 105 GLY A N 1
ATOM 812 C CA . GLY A 1 105 ? 1.453 16.677 7.041 1.00 91.44 105 GLY A CA 1
ATOM 813 C C . GLY A 1 105 ? 1.071 15.246 7.426 1.00 91.44 105 GLY A C 1
ATOM 814 O O . GLY A 1 105 ? 1.226 14.871 8.592 1.00 91.44 105 GLY A O 1
ATOM 815 N N . PHE A 1 106 ? 0.615 14.416 6.482 1.00 92.50 106 PHE A N 1
ATOM 816 C CA . PHE A 1 106 ? 0.342 13.010 6.766 1.00 92.50 106 PHE A CA 1
ATOM 817 C C . PHE A 1 106 ? 1.637 12.221 6.941 1.00 92.50 106 PHE A C 1
ATOM 819 O O . PHE A 1 106 ? 2.624 12.392 6.221 1.00 92.50 106 PHE A O 1
ATOM 826 N N . ARG A 1 107 ? 1.624 11.298 7.905 1.00 90.94 107 ARG A N 1
ATOM 827 C CA . ARG A 1 107 ? 2.759 10.420 8.175 1.00 90.94 107 ARG A CA 1
ATOM 828 C C . ARG A 1 107 ? 2.634 9.124 7.386 1.00 90.94 107 ARG A C 1
ATOM 830 O O . ARG A 1 107 ? 1.686 8.365 7.570 1.00 90.94 107 ARG A O 1
ATOM 837 N N . ILE A 1 108 ? 3.640 8.843 6.567 1.00 89.81 108 ILE A N 1
ATOM 838 C CA . ILE A 1 108 ? 3.718 7.607 5.789 1.00 89.81 108 ILE A CA 1
ATOM 839 C C . ILE A 1 108 ? 4.471 6.542 6.583 1.00 89.81 108 ILE A C 1
ATOM 841 O O . ILE A 1 108 ? 5.561 6.777 7.107 1.00 89.81 108 ILE A O 1
ATOM 845 N N . TYR A 1 109 ? 3.881 5.350 6.650 1.00 88.06 109 TYR A N 1
ATOM 846 C CA . TYR A 1 109 ? 4.491 4.165 7.242 1.00 88.06 109 TYR A CA 1
ATOM 847 C C . TYR A 1 109 ? 4.789 3.141 6.142 1.00 88.06 109 TYR A C 1
ATOM 849 O O . TYR A 1 109 ? 3.937 2.325 5.795 1.00 88.06 109 TYR A O 1
ATOM 857 N N . ALA A 1 110 ? 6.010 3.176 5.611 1.00 83.38 110 ALA A N 1
ATOM 858 C CA . ALA A 1 110 ? 6.468 2.284 4.549 1.00 83.38 110 ALA A CA 1
ATOM 859 C C . ALA A 1 110 ? 7.283 1.110 5.116 1.00 83.38 110 ALA A C 1
ATOM 861 O O . ALA A 1 110 ? 8.513 1.097 5.094 1.00 83.38 110 ALA A O 1
ATOM 862 N N . ALA A 1 111 ? 6.598 0.117 5.685 1.00 79.19 111 ALA A N 1
ATOM 863 C CA . ALA A 1 111 ? 7.257 -1.121 6.093 1.00 79.19 111 ALA A CA 1
ATOM 864 C C . ALA A 1 111 ? 7.473 -2.031 4.866 1.00 79.19 111 ALA A C 1
ATOM 866 O O . ALA A 1 111 ? 6.514 -2.264 4.127 1.00 79.19 111 ALA A O 1
ATOM 867 N N . PRO A 1 112 ? 8.678 -2.593 4.654 1.00 70.94 112 PRO A N 1
ATOM 868 C CA . PRO A 1 112 ? 8.944 -3.433 3.493 1.00 70.94 112 PRO A CA 1
ATOM 869 C C . PRO A 1 112 ? 8.157 -4.744 3.565 1.00 70.94 112 PRO A C 1
ATOM 871 O O . PRO A 1 112 ? 8.070 -5.387 4.620 1.00 70.94 112 PRO A O 1
ATOM 874 N N . THR A 1 113 ? 7.632 -5.175 2.421 1.00 67.88 113 THR A N 1
ATOM 875 C CA . THR A 1 113 ? 6.977 -6.476 2.283 1.00 67.88 113 THR A CA 1
ATOM 876 C C . THR A 1 113 ? 8.001 -7.591 2.495 1.00 67.88 113 THR A C 1
ATOM 878 O O . THR A 1 113 ? 9.009 -7.674 1.801 1.00 67.88 113 THR A O 1
ATOM 881 N N . ARG A 1 114 ? 7.751 -8.478 3.463 1.00 69.12 114 ARG A N 1
ATOM 882 C CA . ARG A 1 114 ? 8.636 -9.612 3.787 1.00 69.12 114 ARG A CA 1
ATOM 883 C C . ARG A 1 114 ? 8.330 -10.830 2.915 1.00 69.12 114 ARG A C 1
ATOM 885 O O . ARG A 1 114 ? 7.928 -11.871 3.432 1.00 69.12 114 ARG A O 1
ATOM 892 N N . GLY A 1 115 ? 8.457 -10.685 1.602 1.00 71.56 115 GLY A N 1
ATOM 893 C CA . GLY A 1 115 ? 8.030 -11.709 0.652 1.00 71.56 115 GLY A CA 1
ATOM 894 C C . GLY A 1 115 ? 8.856 -11.730 -0.623 1.00 71.56 115 GLY A C 1
ATOM 895 O O . GLY A 1 115 ? 10.079 -11.617 -0.584 1.00 71.56 115 GLY A O 1
ATOM 896 N N . VAL A 1 116 ? 8.167 -11.915 -1.742 1.00 74.56 116 VAL A N 1
ATOM 897 C CA . VAL A 1 116 ? 8.749 -11.865 -3.084 1.00 74.56 116 VAL A CA 1
ATOM 898 C C . VAL A 1 116 ? 8.808 -10.404 -3.519 1.00 74.56 116 VAL A C 1
ATOM 900 O O . VAL A 1 116 ? 7.840 -9.671 -3.322 1.00 74.56 116 VAL A O 1
ATOM 903 N N . ASN A 1 117 ? 9.948 -9.986 -4.060 1.00 79.69 117 ASN A N 1
ATOM 904 C CA . ASN A 1 117 ? 10.088 -8.657 -4.643 1.00 79.69 117 ASN A CA 1
ATOM 905 C C . ASN A 1 117 ? 9.370 -8.602 -5.994 1.00 79.69 117 ASN A C 1
ATOM 907 O O . ASN A 1 117 ? 9.291 -9.606 -6.709 1.00 79.69 117 ASN A O 1
ATOM 911 N N . ASP A 1 118 ? 8.905 -7.414 -6.368 1.00 78.50 11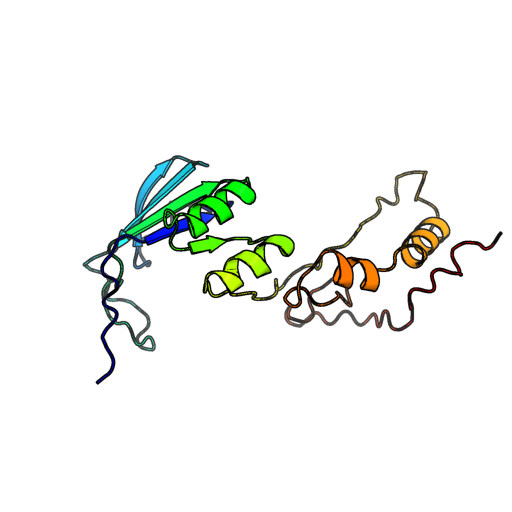8 ASP A N 1
ATOM 912 C CA . ASP A 1 118 ? 8.313 -7.200 -7.683 1.00 78.50 118 ASP A CA 1
ATOM 913 C C . ASP A 1 118 ? 9.321 -7.566 -8.775 1.00 78.50 118 ASP A C 1
ATOM 915 O O . ASP A 1 118 ? 10.465 -7.103 -8.795 1.00 78.50 118 ASP A O 1
ATOM 919 N N . SER A 1 119 ? 8.908 -8.471 -9.658 1.00 80.56 119 SER A N 1
ATOM 920 C CA . SER A 1 119 ? 9.770 -9.048 -10.682 1.00 80.56 119 SER A CA 1
ATOM 921 C C . SER A 1 119 ? 8.979 -9.355 -11.945 1.00 80.56 119 SER A C 1
ATOM 923 O O . SER A 1 119 ? 7.814 -9.753 -11.903 1.00 80.56 119 SER A O 1
ATOM 925 N N . LEU A 1 120 ? 9.633 -9.186 -13.093 1.00 82.38 120 LEU A N 1
ATOM 926 C CA . LEU A 1 120 ? 9.094 -9.613 -14.375 1.00 82.38 120 LEU A CA 1
ATOM 927 C C . LEU A 1 120 ? 9.480 -11.074 -14.607 1.00 82.38 120 LEU A C 1
ATOM 929 O O . LEU A 1 120 ? 10.656 -11.400 -14.758 1.00 82.38 120 LEU A O 1
ATOM 933 N N . SER A 1 121 ? 8.480 -11.950 -14.634 1.00 84.25 121 SER A N 1
ATOM 934 C CA . SER A 1 121 ? 8.673 -13.377 -14.894 1.00 84.25 121 SER A CA 1
ATOM 935 C C . SER A 1 121 ? 8.219 -13.728 -16.306 1.00 84.25 121 SER A C 1
ATOM 937 O O . SER A 1 121 ? 7.073 -13.480 -16.681 1.00 84.25 121 SER A O 1
ATOM 939 N N . PHE A 1 122 ? 9.111 -14.340 -17.083 1.00 85.75 122 PHE A N 1
ATOM 940 C CA . PHE A 1 122 ? 8.794 -14.851 -18.413 1.00 85.75 122 PHE A CA 1
ATOM 941 C C . PHE A 1 122 ? 8.342 -16.307 -18.337 1.00 85.75 122 PHE A C 1
ATOM 943 O O . PHE A 1 122 ? 8.932 -17.113 -17.621 1.00 85.75 122 PHE A O 1
ATOM 950 N N . ARG A 1 123 ? 7.316 -16.642 -19.119 1.00 87.19 123 ARG A N 1
ATOM 951 C CA . ARG A 1 123 ? 6.831 -18.010 -19.317 1.00 87.19 123 ARG A CA 1
ATOM 952 C C . ARG A 1 123 ? 7.725 -18.732 -20.340 1.00 87.19 123 ARG A C 1
ATOM 954 O O . ARG A 1 123 ? 7.695 -18.332 -21.504 1.00 87.19 123 ARG A O 1
ATOM 961 N N . PRO A 1 124 ? 8.548 -19.728 -19.950 1.00 82.88 124 PRO A N 1
ATOM 962 C CA . PRO A 1 124 ? 9.543 -20.331 -20.851 1.00 82.88 124 PRO A CA 1
ATOM 963 C C . PRO A 1 124 ? 8.942 -21.137 -22.011 1.00 82.88 124 PRO A C 1
ATOM 965 O O . PRO A 1 124 ? 9.613 -21.377 -23.008 1.00 82.88 124 PRO A O 1
ATOM 968 N N . ASP A 1 125 ? 7.687 -21.553 -21.874 1.00 87.62 125 ASP A N 1
ATOM 969 C CA . ASP A 1 125 ? 6.876 -22.241 -22.877 1.00 87.62 125 ASP A CA 1
ATOM 970 C C . ASP A 1 125 ? 6.385 -21.315 -24.002 1.00 87.62 125 ASP A C 1
ATOM 972 O O . ASP A 1 125 ? 5.942 -21.796 -25.043 1.00 87.62 125 ASP A O 1
ATOM 976 N N . ASN A 1 126 ? 6.499 -19.991 -23.845 1.00 90.25 126 ASN A N 1
ATOM 977 C CA . ASN A 1 126 ? 6.202 -19.053 -24.922 1.00 90.25 126 ASN A CA 1
ATOM 978 C C . ASN A 1 126 ? 7.347 -19.047 -25.960 1.00 90.25 126 ASN A C 1
ATOM 980 O O . ASN A 1 126 ? 8.475 -18.691 -25.604 1.00 90.25 126 ASN A O 1
ATOM 984 N N . PRO A 1 127 ? 7.077 -19.348 -27.248 1.00 89.81 127 PRO A N 1
ATOM 985 C CA . PRO A 1 127 ? 8.100 -19.405 -28.295 1.00 89.81 127 PRO A CA 1
ATOM 986 C C . PRO A 1 127 ? 8.943 -18.133 -28.456 1.00 89.81 127 PRO A C 1
ATOM 988 O O . PRO A 1 127 ? 10.093 -18.220 -28.871 1.00 89.81 127 PRO A O 1
ATOM 991 N N . LEU A 1 128 ? 8.406 -16.956 -28.113 1.00 88.38 128 LEU A N 1
ATOM 992 C CA . LEU A 1 128 ? 9.110 -15.673 -28.251 1.00 88.38 128 LEU A CA 1
ATOM 993 C C . LEU A 1 128 ? 10.207 -15.462 -27.200 1.00 88.38 128 LEU A C 1
ATOM 995 O O . LEU A 1 128 ? 11.100 -14.645 -27.397 1.00 88.38 128 LEU A O 1
ATOM 999 N N . VAL A 1 129 ? 10.133 -16.170 -26.073 1.00 89.06 129 VAL A N 1
ATOM 1000 C CA . VAL A 1 129 ? 11.065 -16.039 -24.941 1.00 89.06 129 VAL A CA 1
ATOM 1001 C C . VAL A 1 129 ? 11.583 -17.401 -24.474 1.00 89.06 129 VAL A C 1
ATOM 1003 O O . VAL A 1 129 ? 12.090 -17.514 -23.355 1.00 89.06 129 VAL A O 1
ATOM 1006 N N . SER A 1 130 ? 11.462 -18.439 -25.310 1.00 89.94 130 SER A N 1
ATOM 1007 C CA . SER A 1 130 ? 11.908 -19.801 -24.995 1.00 89.94 130 SER A CA 1
ATOM 1008 C C . SER A 1 130 ? 13.435 -19.914 -24.976 1.00 89.94 130 SER A C 1
ATOM 1010 O O . SER A 1 130 ? 13.992 -20.587 -24.102 1.00 89.94 130 SER A O 1
ATOM 1012 N N . ASP A 1 131 ? 14.129 -19.180 -25.851 1.00 91.31 131 ASP A N 1
ATOM 1013 C CA . ASP A 1 131 ? 15.592 -19.093 -25.867 1.00 91.31 131 ASP A CA 1
ATOM 1014 C C . ASP A 1 131 ? 16.107 -18.314 -24.641 1.00 91.31 131 ASP A C 1
ATOM 1016 O O . ASP A 1 131 ? 15.687 -17.188 -24.349 1.00 91.31 131 ASP A O 1
ATOM 1020 N N . LEU A 1 132 ? 17.054 -18.917 -23.914 1.00 88.19 132 LEU A N 1
ATOM 1021 C CA . LEU A 1 132 ? 17.711 -18.310 -22.757 1.00 88.19 132 LEU A CA 1
ATOM 1022 C C . LEU A 1 132 ? 18.387 -16.977 -23.108 1.00 88.19 132 LEU A C 1
ATOM 1024 O O . LEU A 1 132 ? 18.333 -16.045 -22.306 1.00 88.19 132 LEU A O 1
ATOM 1028 N N . ARG A 1 133 ? 18.978 -16.869 -24.303 1.00 90.00 133 ARG A N 1
ATOM 1029 C CA . ARG A 1 133 ? 19.688 -15.668 -24.764 1.00 90.00 133 ARG A CA 1
ATOM 1030 C C . ARG A 1 133 ? 18.746 -14.482 -24.915 1.00 90.00 133 ARG A C 1
ATOM 1032 O O . ARG A 1 133 ? 19.115 -13.369 -24.558 1.00 90.00 133 ARG A O 1
ATOM 1039 N N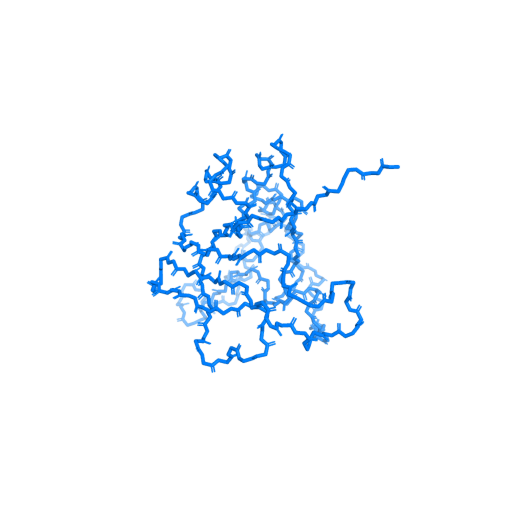 . VAL A 1 134 ? 17.509 -14.720 -25.356 1.00 89.69 134 VAL A N 1
ATOM 1040 C CA . VAL A 1 134 ? 16.478 -13.673 -25.446 1.00 89.69 134 VAL A CA 1
ATOM 1041 C C . VAL A 1 134 ? 16.121 -13.165 -24.051 1.00 89.69 134 VAL A C 1
ATOM 1043 O O . VAL A 1 134 ? 16.071 -11.959 -23.825 1.00 89.69 134 VAL A O 1
ATOM 1046 N N . ARG A 1 135 ? 15.945 -14.065 -23.075 1.00 91.12 135 ARG A N 1
ATOM 1047 C CA . ARG A 1 135 ? 15.659 -13.663 -21.687 1.00 91.12 135 ARG A CA 1
ATOM 1048 C C . ARG A 1 135 ? 16.821 -12.898 -21.051 1.00 91.12 135 ARG A C 1
ATOM 1050 O O . ARG A 1 135 ? 16.583 -11.923 -20.344 1.00 91.12 135 ARG A O 1
ATOM 1057 N N . GLN A 1 136 ? 18.063 -13.298 -21.327 1.00 87.94 136 GLN A N 1
ATOM 1058 C CA . GLN A 1 136 ? 19.253 -12.562 -20.889 1.00 87.94 136 GLN A CA 1
ATOM 1059 C C . GLN A 1 136 ? 19.326 -11.176 -21.542 1.00 87.94 136 GLN A C 1
ATOM 1061 O O . GLN A 1 136 ? 19.530 -10.188 -20.842 1.00 87.94 136 GLN A O 1
ATOM 1066 N N . ALA A 1 137 ? 19.082 -11.073 -22.851 1.00 89.94 137 ALA A N 1
ATOM 1067 C CA . ALA A 1 137 ? 19.053 -9.792 -23.553 1.00 89.94 137 ALA A CA 1
ATOM 1068 C C . ALA A 1 137 ? 17.994 -8.841 -22.968 1.00 89.94 137 ALA A C 1
ATOM 1070 O O . ALA A 1 137 ? 18.299 -7.682 -22.703 1.00 89.94 137 ALA A O 1
ATOM 1071 N N . LEU A 1 138 ? 16.783 -9.334 -22.679 1.00 88.25 138 LEU A N 1
ATOM 1072 C CA . LEU A 1 138 ? 15.716 -8.551 -22.039 1.00 88.25 138 LEU A CA 1
ATOM 1073 C C . LEU A 1 138 ? 16.090 -8.089 -20.623 1.00 88.25 138 LEU A C 1
ATOM 1075 O O . LEU A 1 138 ? 15.781 -6.960 -20.232 1.00 88.25 138 LEU A O 1
ATOM 1079 N N . LEU A 1 139 ? 16.788 -8.938 -19.866 1.00 86.19 139 LEU A N 1
ATOM 1080 C CA . LEU A 1 139 ? 17.290 -8.595 -18.537 1.00 86.19 139 LEU A CA 1
ATOM 1081 C C . LEU A 1 139 ? 18.324 -7.462 -18.603 1.00 86.19 139 LEU A C 1
ATOM 1083 O O . LEU A 1 139 ? 18.252 -6.528 -17.811 1.00 86.19 139 LEU A O 1
ATOM 1087 N N . HIS A 1 140 ? 19.243 -7.505 -19.571 1.00 86.94 140 HIS A N 1
ATOM 1088 C CA . HIS A 1 140 ? 20.250 -6.457 -19.771 1.00 86.94 140 HIS A CA 1
ATOM 1089 C C . HIS A 1 140 ? 19.693 -5.177 -20.409 1.00 86.94 140 HIS A C 1
ATOM 1091 O O . HIS A 1 140 ? 20.197 -4.090 -20.126 1.00 86.94 140 HIS A O 1
ATOM 1097 N N . ALA A 1 141 ? 18.650 -5.287 -21.235 1.00 88.81 141 ALA A N 1
ATOM 1098 C CA . ALA A 1 141 ? 17.955 -4.147 -21.830 1.00 88.81 141 ALA A CA 1
ATOM 1099 C C . ALA A 1 141 ? 17.164 -3.332 -20.792 1.00 88.81 141 ALA A C 1
ATOM 1101 O O . ALA A 1 141 ? 16.882 -2.154 -21.010 1.00 88.81 141 ALA A O 1
ATOM 1102 N N . THR A 1 142 ? 16.820 -3.936 -19.652 1.00 84.81 142 THR A N 1
ATOM 1103 C CA . THR A 1 142 ? 16.055 -3.277 -18.593 1.00 84.81 142 THR A CA 1
ATOM 1104 C C . THR A 1 142 ? 16.988 -2.625 -17.576 1.00 84.81 142 THR A C 1
ATOM 1106 O O . THR A 1 142 ? 17.721 -3.294 -16.848 1.00 84.81 142 THR A O 1
ATOM 1109 N N . ASN A 1 143 ? 16.925 -1.298 -17.455 1.00 88.00 143 ASN A N 1
ATOM 1110 C CA . ASN A 1 143 ? 17.646 -0.578 -16.409 1.00 88.00 143 ASN A CA 1
ATOM 1111 C C . ASN A 1 143 ? 16.795 -0.466 -15.135 1.00 88.00 143 ASN A C 1
ATOM 1113 O O . ASN A 1 143 ? 16.103 0.528 -14.920 1.00 88.00 143 ASN A O 1
ATOM 1117 N N . ALA A 1 144 ? 16.870 -1.482 -14.271 1.00 83.25 144 ALA A N 1
ATOM 1118 C CA . ALA A 1 144 ? 16.103 -1.526 -13.022 1.00 83.25 144 ALA A CA 1
ATOM 1119 C C . ALA A 1 144 ? 16.348 -0.306 -12.116 1.00 83.25 144 ALA A C 1
ATOM 1121 O O . ALA A 1 144 ? 15.414 0.185 -11.488 1.00 83.25 144 ALA A O 1
ATOM 1122 N N . LYS A 1 145 ? 17.581 0.220 -12.083 1.00 85.56 145 LYS A N 1
ATOM 1123 C CA . LYS A 1 145 ? 17.901 1.424 -11.308 1.00 85.56 145 LYS A CA 1
ATOM 1124 C C . LYS A 1 145 ? 17.147 2.641 -11.838 1.00 85.56 145 LYS A C 1
ATOM 1126 O O . LYS A 1 145 ? 16.525 3.349 -11.060 1.00 85.56 145 LYS A O 1
ATOM 1131 N N . GLN A 1 146 ? 17.168 2.848 -13.153 1.00 86.75 146 GLN A N 1
ATOM 1132 C CA . GLN A 1 146 ? 16.441 3.956 -13.769 1.00 86.75 146 GLN A CA 1
ATOM 1133 C C . GLN A 1 146 ? 14.938 3.858 -13.504 1.00 86.75 146 GLN A C 1
ATOM 1135 O O . GLN A 1 146 ? 14.330 4.874 -13.217 1.00 86.75 146 GLN A O 1
ATOM 1140 N N . VAL A 1 147 ? 14.348 2.660 -13.560 1.00 86.19 147 VAL A N 1
ATOM 1141 C CA . VAL A 1 147 ? 12.919 2.455 -13.264 1.00 86.19 147 VAL A CA 1
ATOM 1142 C C . VAL A 1 147 ? 12.581 2.826 -11.818 1.00 86.19 147 VAL A C 1
ATOM 1144 O O . VAL A 1 147 ? 11.590 3.511 -11.578 1.00 86.19 147 VAL A O 1
ATOM 1147 N N . VAL A 1 148 ? 13.400 2.390 -10.855 1.00 86.44 148 VAL A N 1
ATOM 1148 C CA . VAL A 1 148 ? 13.198 2.724 -9.437 1.00 86.44 148 VAL A CA 1
ATOM 1149 C C . VAL A 1 148 ? 13.347 4.225 -9.208 1.00 86.44 148 VAL A C 1
ATOM 1151 O O . VAL A 1 148 ? 12.477 4.831 -8.594 1.00 86.44 148 VAL A O 1
ATOM 1154 N N . ASP A 1 149 ? 14.399 4.828 -9.762 1.00 86.19 149 ASP A N 1
ATOM 1155 C CA . ASP A 1 149 ? 14.693 6.252 -9.592 1.00 86.19 149 ASP A CA 1
ATOM 1156 C C . ASP A 1 149 ? 13.640 7.166 -10.261 1.00 86.19 149 ASP A C 1
ATOM 1158 O O . ASP A 1 149 ? 13.499 8.318 -9.855 1.00 86.19 149 ASP A O 1
ATOM 1162 N N . THR A 1 150 ? 12.918 6.696 -11.291 1.00 86.38 150 THR A N 1
ATOM 1163 C CA . THR A 1 150 ? 11.911 7.504 -12.007 1.00 86.38 150 THR A CA 1
ATOM 1164 C C . THR A 1 150 ? 10.484 7.307 -11.514 1.00 86.38 150 THR A C 1
ATOM 1166 O O . THR A 1 150 ? 9.731 8.278 -11.474 1.00 86.38 150 THR A O 1
ATOM 1169 N N . LEU A 1 151 ? 10.080 6.074 -11.195 1.00 85.50 151 LEU A N 1
ATOM 1170 C CA . LEU A 1 151 ? 8.681 5.753 -10.886 1.00 85.50 151 LEU A CA 1
ATOM 1171 C C . LEU A 1 151 ? 8.388 5.694 -9.390 1.00 85.50 151 LEU A C 1
ATOM 1173 O O . LEU A 1 151 ? 7.230 5.832 -8.995 1.00 85.50 151 LEU A O 1
ATOM 1177 N N . PHE A 1 152 ? 9.405 5.455 -8.564 1.00 86.31 152 PHE A N 1
ATOM 1178 C CA . PHE A 1 152 ? 9.209 5.189 -7.151 1.00 86.31 152 PHE A CA 1
ATOM 1179 C C . PHE A 1 152 ? 9.836 6.256 -6.252 1.00 86.31 152 PHE A C 1
ATOM 1181 O O . PHE A 1 152 ? 10.727 7.009 -6.636 1.00 86.31 152 PHE A O 1
ATOM 1188 N N . SER A 1 153 ? 9.340 6.326 -5.019 1.00 84.19 153 SER A N 1
ATOM 1189 C CA . SER A 1 153 ? 9.869 7.200 -3.979 1.00 84.19 153 SER A CA 1
ATOM 1190 C C . SER A 1 153 ? 11.012 6.518 -3.217 1.00 84.19 153 SER A C 1
ATOM 1192 O O . SER A 1 153 ? 11.265 5.318 -3.354 1.00 84.19 153 SER A O 1
ATOM 1194 N N . ALA A 1 154 ? 11.653 7.263 -2.313 1.00 83.31 154 ALA A N 1
ATOM 1195 C CA . ALA A 1 154 ? 12.698 6.741 -1.429 1.00 83.31 154 ALA A CA 1
ATOM 1196 C C . ALA A 1 154 ? 12.249 5.554 -0.544 1.00 83.31 154 ALA A C 1
ATOM 1198 O O . ALA A 1 154 ? 13.093 4.852 0.013 1.00 83.31 154 ALA A O 1
ATOM 1199 N N . ASN A 1 155 ? 10.940 5.311 -0.422 1.00 82.12 155 ASN A N 1
ATOM 1200 C CA . ASN A 1 155 ? 10.380 4.195 0.337 1.00 82.12 155 ASN A CA 1
ATOM 1201 C C . ASN A 1 155 ? 10.480 2.836 -0.388 1.00 82.12 155 ASN A C 1
ATOM 1203 O O . ASN A 1 155 ? 10.234 1.801 0.234 1.00 82.12 155 ASN A O 1
ATOM 1207 N N . TYR A 1 156 ? 10.879 2.817 -1.664 1.00 81.19 156 TYR A N 1
ATOM 1208 C CA . TYR A 1 156 ? 10.985 1.611 -2.492 1.00 81.19 156 TYR A CA 1
ATOM 1209 C C . TYR A 1 156 ? 12.437 1.390 -2.948 1.00 81.19 156 TYR A C 1
ATOM 1211 O O . TYR A 1 156 ? 12.814 1.760 -4.061 1.00 81.19 156 TYR A O 1
ATOM 1219 N N . PRO A 1 157 ? 13.296 0.799 -2.101 1.00 80.88 157 PRO A N 1
ATOM 1220 C CA . PRO A 1 157 ? 14.677 0.529 -2.475 1.00 80.88 157 PRO A CA 1
ATOM 1221 C C . PRO A 1 157 ? 14.764 -0.531 -3.580 1.00 80.88 157 PRO A C 1
ATOM 1223 O O . PRO A 1 157 ? 13.959 -1.462 -3.638 1.00 80.88 157 PRO A O 1
ATOM 1226 N N . GLN A 1 158 ? 15.797 -0.427 -4.421 1.00 80.88 158 GLN A N 1
ATOM 1227 C CA . GLN A 1 158 ? 16.032 -1.379 -5.504 1.00 80.88 158 GLN A CA 1
ATOM 1228 C C . GLN A 1 158 ? 16.164 -2.817 -4.975 1.00 80.88 158 GLN A C 1
ATOM 1230 O O . GLN A 1 158 ? 16.984 -3.112 -4.099 1.00 80.88 158 GLN A O 1
ATOM 1235 N N . ALA A 1 159 ? 15.384 -3.725 -5.561 1.00 78.12 159 ALA A N 1
ATOM 1236 C CA . ALA A 1 159 ? 15.464 -5.149 -5.275 1.00 78.12 159 ALA A CA 1
ATOM 1237 C C . ALA A 1 159 ? 16.800 -5.741 -5.755 1.00 78.12 159 ALA A C 1
ATOM 1239 O O . ALA A 1 159 ? 17.265 -5.464 -6.860 1.00 78.12 159 ALA A O 1
ATOM 1240 N N . THR A 1 160 ? 17.403 -6.592 -4.925 1.00 77.56 160 THR A N 1
ATOM 1241 C CA . THR A 1 160 ? 18.682 -7.267 -5.219 1.00 77.56 160 THR A CA 1
ATOM 1242 C C . THR A 1 160 ? 18.537 -8.767 -5.477 1.00 77.56 160 THR A C 1
ATOM 1244 O O . THR A 1 160 ? 19.475 -9.404 -5.945 1.00 77.56 160 THR A O 1
ATOM 1247 N N . SER A 1 161 ? 17.378 -9.343 -5.162 1.00 74.62 161 SER A N 1
ATOM 1248 C CA . SER A 1 161 ? 17.057 -10.765 -5.317 1.00 74.62 161 SER A CA 1
ATOM 1249 C C . SER A 1 161 ? 15.550 -10.930 -5.532 1.00 74.62 161 SER A C 1
ATOM 1251 O O . SER A 1 161 ? 14.789 -9.987 -5.315 1.00 74.62 161 SER A O 1
ATOM 1253 N N . ALA A 1 162 ? 15.100 -12.126 -5.916 1.00 73.19 162 ALA A N 1
ATOM 1254 C CA . ALA A 1 162 ? 13.679 -12.464 -5.988 1.00 73.19 162 ALA A CA 1
ATOM 1255 C C . ALA A 1 162 ? 12.990 -12.410 -4.610 1.00 73.19 162 ALA A C 1
ATOM 1257 O O . ALA A 1 162 ? 11.790 -12.166 -4.527 1.00 73.19 162 ALA A O 1
ATOM 1258 N N . ILE A 1 163 ? 13.742 -12.602 -3.523 1.00 72.88 163 ILE A N 1
ATO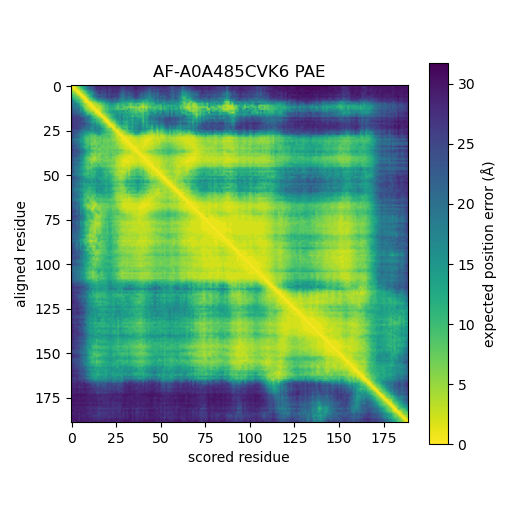M 1259 C CA . ILE A 1 163 ? 13.231 -12.539 -2.150 1.00 72.88 163 ILE A CA 1
ATOM 1260 C C . ILE A 1 163 ? 13.660 -11.229 -1.490 1.00 72.88 163 ILE A C 1
ATOM 1262 O O . ILE A 1 163 ? 14.802 -10.782 -1.630 1.00 72.88 163 ILE A O 1
ATOM 1266 N N . ALA A 1 164 ? 12.744 -10.615 -0.743 1.00 69.19 164 ALA A N 1
ATOM 1267 C CA . ALA A 1 164 ? 13.021 -9.430 0.050 1.00 69.19 164 ALA A CA 1
ATOM 1268 C C . ALA A 1 164 ? 14.167 -9.699 1.032 1.00 69.19 164 ALA A C 1
ATOM 1270 O O . ALA A 1 164 ? 14.173 -10.701 1.747 1.00 69.19 164 ALA A O 1
ATOM 1271 N N . SER A 1 165 ? 15.108 -8.761 1.137 1.00 67.44 165 SER A N 1
ATOM 1272 C CA . SER A 1 165 ? 16.238 -8.852 2.077 1.00 67.44 165 SER A CA 1
ATOM 1273 C C . SER A 1 165 ? 15.796 -8.926 3.547 1.00 67.44 165 SER A C 1
ATOM 1275 O O . SER A 1 165 ? 16.547 -9.384 4.406 1.00 67.44 165 SER A O 1
ATOM 1277 N N . THR A 1 166 ? 14.563 -8.501 3.830 1.00 64.12 166 THR A N 1
ATOM 1278 C CA . THR A 1 166 ? 13.891 -8.552 5.134 1.00 64.12 166 THR A CA 1
ATOM 1279 C C . THR A 1 166 ? 13.052 -9.821 5.345 1.00 64.12 166 THR A C 1
ATOM 1281 O O . THR A 1 166 ? 12.505 -10.022 6.434 1.00 64.12 166 THR A O 1
ATOM 1284 N N . GLY A 1 167 ? 12.949 -10.689 4.332 1.00 55.00 167 GLY A N 1
ATOM 1285 C CA . GLY A 1 167 ? 12.375 -12.028 4.429 1.00 55.00 167 GLY A CA 1
ATOM 1286 C C . GLY A 1 167 ? 13.313 -12.954 5.208 1.00 55.00 167 GLY A C 1
ATOM 1287 O O . GLY A 1 167 ? 14.483 -13.112 4.871 1.00 55.00 167 GLY A O 1
ATOM 1288 N N . GLY A 1 168 ? 12.827 -13.541 6.301 1.00 44.88 168 GLY A N 1
ATOM 1289 C CA . GLY A 1 168 ? 13.653 -14.344 7.204 1.00 44.88 168 GLY A CA 1
ATOM 1290 C C . GLY A 1 168 ? 14.317 -15.563 6.541 1.00 44.88 168 GLY A C 1
ATOM 1291 O O . GLY A 1 168 ? 13.700 -16.265 5.746 1.00 44.88 168 GLY A O 1
ATOM 1292 N N . ARG A 1 169 ? 15.570 -15.826 6.949 1.00 44.34 169 ARG A N 1
ATOM 1293 C CA . ARG A 1 169 ? 16.428 -17.024 6.757 1.00 44.34 169 ARG A CA 1
ATOM 1294 C C . ARG A 1 169 ? 16.718 -17.508 5.324 1.00 44.34 169 ARG A C 1
ATOM 1296 O O . ARG A 1 169 ? 17.707 -18.211 5.146 1.00 44.34 169 ARG A O 1
ATOM 1303 N N . LEU A 1 170 ? 15.975 -17.105 4.300 1.00 43.75 170 LEU A N 1
ATOM 1304 C CA . LEU A 1 170 ? 16.279 -17.456 2.910 1.00 43.75 170 LEU A CA 1
ATOM 1305 C C . LEU A 1 170 ? 17.189 -16.396 2.278 1.00 43.75 170 LEU A C 1
ATOM 1307 O O . LEU A 1 170 ? 16.773 -15.631 1.414 1.00 43.75 170 LEU A O 1
ATOM 1311 N N . ARG A 1 171 ? 18.464 -16.360 2.688 1.00 39.91 171 ARG A N 1
ATOM 1312 C CA . ARG A 1 171 ? 19.497 -15.839 1.782 1.00 39.91 171 ARG A CA 1
ATOM 1313 C C . ARG A 1 171 ? 19.637 -16.873 0.672 1.00 39.91 171 ARG A C 1
ATOM 1315 O O . ARG A 1 171 ? 20.313 -17.878 0.877 1.00 39.91 171 ARG A O 1
ATOM 1322 N N . GLN A 1 172 ? 18.993 -16.663 -0.474 1.00 41.53 172 GLN A N 1
ATOM 1323 C CA . GLN A 1 172 ? 19.405 -17.404 -1.659 1.00 41.53 172 GLN A CA 1
ATOM 1324 C C . GLN A 1 172 ? 20.879 -17.069 -1.901 1.00 41.53 172 GLN A C 1
ATOM 1326 O O . GLN A 1 172 ? 21.268 -15.905 -1.980 1.00 41.53 172 GLN A O 1
ATOM 1331 N N . SER A 1 173 ? 21.710 -18.106 -1.923 1.00 33.53 173 SER A N 1
ATOM 1332 C CA . SER A 1 173 ? 23.157 -18.045 -2.132 1.00 33.53 173 SER A CA 1
ATOM 1333 C C . SER A 1 173 ? 23.543 -17.645 -3.557 1.00 33.53 173 SER A C 1
ATOM 1335 O O . SER A 1 173 ? 24.711 -17.727 -3.926 1.00 33.53 173 SER A O 1
ATOM 1337 N N . GLU A 1 174 ? 22.595 -17.171 -4.356 1.00 37.97 174 GLU A N 1
ATOM 1338 C CA . GLU A 1 174 ? 22.864 -16.564 -5.644 1.00 37.97 174 GLU A CA 1
ATOM 1339 C C . GLU A 1 174 ? 23.213 -15.103 -5.399 1.00 37.97 174 GLU A C 1
ATOM 1341 O O . GLU A 1 174 ? 22.383 -14.195 -5.390 1.00 37.97 174 GLU A O 1
ATOM 1346 N N . ARG A 1 175 ? 24.509 -14.872 -5.182 1.00 36.72 175 ARG A N 1
ATOM 1347 C CA . ARG A 1 175 ? 25.104 -13.610 -5.593 1.00 36.72 175 ARG A CA 1
ATOM 1348 C C . ARG A 1 175 ? 24.790 -13.441 -7.084 1.00 36.72 175 ARG A C 1
ATOM 1350 O O . ARG A 1 175 ? 25.585 -13.846 -7.921 1.00 36.72 175 ARG A O 1
ATOM 1357 N N . GLN A 1 176 ? 23.700 -12.744 -7.409 1.00 41.56 176 GLN A N 1
ATOM 1358 C CA . GLN A 1 176 ? 23.521 -12.038 -8.684 1.00 41.56 176 GLN A CA 1
ATOM 1359 C C . GLN A 1 176 ? 24.499 -10.843 -8.756 1.00 41.56 176 GLN A C 1
ATOM 1361 O O . GLN A 1 176 ? 24.172 -9.751 -9.212 1.00 41.56 176 GLN A O 1
ATOM 1366 N N . ALA A 1 177 ? 25.705 -11.009 -8.213 1.00 32.91 177 ALA A N 1
ATOM 1367 C CA . ALA A 1 177 ? 26.756 -10.018 -8.183 1.00 32.91 177 ALA A CA 1
ATOM 1368 C C . ALA A 1 177 ? 27.519 -10.114 -9.504 1.00 32.91 177 ALA A C 1
ATOM 1370 O O . ALA A 1 177 ? 28.663 -10.538 -9.492 1.00 32.91 177 ALA A O 1
ATOM 1371 N N . ASP A 1 178 ? 26.850 -9.803 -10.620 1.00 37.41 178 ASP A N 1
ATOM 1372 C CA . ASP A 1 178 ? 27.538 -9.288 -11.818 1.00 37.41 178 ASP A CA 1
ATOM 1373 C C . ASP A 1 178 ? 26.642 -8.795 -12.962 1.00 37.41 178 ASP A C 1
ATOM 1375 O O . ASP A 1 178 ? 27.145 -8.323 -13.979 1.00 37.41 178 ASP A O 1
ATOM 1379 N N . LEU A 1 179 ? 25.314 -8.794 -12.821 1.00 42.31 179 LEU A N 1
ATOM 1380 C CA . LEU A 1 179 ? 24.455 -8.187 -13.842 1.00 42.31 179 LEU A CA 1
ATOM 1381 C C . LEU A 1 179 ? 24.343 -6.675 -13.619 1.00 42.31 179 LEU A C 1
ATOM 1383 O O . LEU A 1 179 ? 23.278 -6.146 -13.310 1.00 42.31 179 LEU A O 1
ATOM 1387 N N . ARG A 1 180 ? 25.466 -5.962 -13.755 1.00 37.03 180 ARG A N 1
ATOM 1388 C CA . ARG A 1 180 ? 25.428 -4.508 -13.936 1.00 37.03 180 ARG A CA 1
ATOM 1389 C C . ARG A 1 180 ? 24.663 -4.251 -15.230 1.00 37.03 180 ARG A C 1
ATOM 1391 O O . ARG A 1 180 ? 25.078 -4.724 -16.289 1.00 37.03 180 ARG A O 1
ATOM 1398 N N . SER A 1 181 ? 23.544 -3.532 -15.150 1.00 41.69 181 SER A N 1
ATOM 1399 C CA . SER A 1 181 ? 22.854 -3.027 -16.335 1.00 41.69 181 SER A CA 1
ATOM 1400 C C . SER A 1 181 ? 23.865 -2.235 -17.164 1.00 41.69 181 SER A C 1
ATOM 1402 O O . SER A 1 181 ? 24.347 -1.182 -16.755 1.00 41.69 181 SER A O 1
ATOM 1404 N N . SER A 1 182 ? 24.229 -2.789 -18.316 1.00 37.44 182 SER A N 1
ATOM 1405 C CA . SER A 1 182 ? 25.016 -2.118 -19.342 1.00 37.44 182 SER A CA 1
ATOM 1406 C C . SER A 1 182 ? 24.070 -1.924 -20.521 1.00 37.44 182 SER A C 1
ATOM 1408 O O . SER A 1 182 ? 23.949 -2.833 -21.343 1.00 37.44 182 SER A O 1
ATOM 1410 N N . PRO A 1 183 ? 23.384 -0.767 -20.621 1.00 44.47 183 PRO A N 1
ATOM 1411 C CA . PRO A 1 183 ? 22.424 -0.495 -21.694 1.00 44.47 183 PRO A CA 1
ATOM 1412 C C . PRO A 1 183 ? 23.015 -0.625 -23.110 1.00 44.47 183 PRO A C 1
ATOM 1414 O O . PRO A 1 183 ? 22.271 -0.671 -24.081 1.00 44.47 183 PRO A O 1
ATOM 1417 N N . GLY A 1 184 ? 24.347 -0.701 -23.241 1.00 39.19 184 GLY A N 1
ATOM 1418 C CA . GLY A 1 184 ? 25.059 -0.874 -24.508 1.00 39.19 184 GLY A CA 1
ATOM 1419 C C . GLY A 1 184 ? 25.311 -2.319 -24.963 1.00 39.19 184 GLY A C 1
ATOM 1420 O O . GLY A 1 184 ? 25.802 -2.495 -26.071 1.00 39.19 184 GLY A O 1
ATOM 1421 N N . GLN A 1 185 ? 25.008 -3.353 -24.166 1.00 41.53 185 GLN A N 1
ATOM 1422 C CA . GLN A 1 185 ? 25.266 -4.756 -24.555 1.00 41.53 185 GLN A CA 1
ATOM 1423 C C . GLN A 1 185 ? 24.076 -5.465 -25.223 1.00 41.53 185 GLN A C 1
ATOM 1425 O O . GLN A 1 185 ? 24.239 -6.570 -25.731 1.00 41.53 185 GLN A O 1
ATOM 1430 N N . ALA A 1 186 ? 22.897 -4.838 -25.283 1.00 40.84 186 ALA A N 1
ATOM 1431 C CA . ALA A 1 186 ? 21.705 -5.432 -25.899 1.00 40.84 186 ALA A CA 1
ATOM 1432 C C . ALA A 1 186 ? 21.752 -5.491 -27.444 1.00 40.84 186 ALA A C 1
ATOM 1434 O O . ALA A 1 186 ? 20.825 -6.005 -28.064 1.00 40.84 186 ALA A O 1
ATOM 1435 N N . VAL A 1 187 ? 22.825 -4.993 -28.073 1.00 38.62 187 VAL A N 1
ATOM 1436 C CA . VAL A 1 187 ? 23.034 -5.054 -29.527 1.00 38.62 187 VAL A CA 1
ATOM 1437 C C . VAL A 1 187 ? 24.334 -5.801 -29.815 1.00 38.62 187 VAL A C 1
ATOM 1439 O O . VAL A 1 187 ? 25.377 -5.203 -30.066 1.00 38.62 187 VAL A O 1
ATOM 1442 N N . ALA A 1 188 ? 24.288 -7.128 -29.778 1.00 30.31 188 ALA A N 1
ATOM 1443 C CA . ALA A 1 188 ? 25.335 -7.958 -30.359 1.00 30.31 188 ALA A CA 1
ATOM 1444 C C . ALA A 1 188 ? 24.684 -9.077 -31.181 1.00 30.31 188 ALA A C 1
ATOM 1446 O O . ALA A 1 188 ? 23.884 -9.841 -30.653 1.00 30.31 188 ALA A O 1
ATOM 1447 N N . ARG A 1 189 ? 25.019 -9.037 -32.478 1.00 33.34 189 ARG A N 1
ATOM 1448 C CA . ARG A 1 189 ? 24.737 -9.945 -33.605 1.00 33.34 189 ARG A CA 1
ATOM 1449 C C . ARG A 1 189 ? 24.205 -11.343 -33.293 1.00 33.34 189 ARG A C 1
ATOM 1451 O O . ARG A 1 189 ? 24.835 -12.047 -32.477 1.00 33.34 189 ARG A O 1
#

Secondary structure (DSSP, 8-state):
-PPP----S-EEEEES-----TT--TTSSEEEEEEETTTEEEEEE-TT---S-TTSS--SS-SSSEEEEEE---HHHHHHHHHTTS-SEES---TTTHHHHHHTTPPP--PPPSSBPP-----TTSTTS-SHHHHHHHHHH--HHHHHHHH--TTSPPP-SSB-TTSSS---S---TT----TTSS---

Radius of gyration: 22.85 Å; Cα contacts (8 Å, |Δi|>4): 248; chains: 1; bounding box: 49×42×64 Å

Sequence (189 aa):
MAPGWSLSAPCSVISTNSATRAKYYRLRPFVVKDEKPGRELTLVARKDYQWGPKNLAQQGPANLDGITFIVTPEDSVRIGALLAGQADFIRQVQAYDEKQATDQGFRIYAAPTRGVNDSLSFRPDNPLVSDLRVRQALLHATNAKQVVDTLFSANYPQATSAIASTGGRLRQSERQADLRSSPGQAVAR

Solvent-accessible surface area (backbone atoms only — not comparable to full-atom values): 11960 Å² total; per-residue (Å²): 140,78,86,81,83,78,60,73,48,75,41,35,36,34,23,74,64,82,94,65,80,90,81,76,57,89,87,52,52,49,41,82,75,48,76,44,89,86,44,36,38,35,32,34,42,32,84,81,35,61,87,62,64,86,88,47,94,73,74,50,46,56,67,36,59,25,40,38,39,37,39,48,82,53,57,71,58,46,55,49,30,41,76,70,68,73,27,81,41,72,56,81,80,49,53,79,50,48,59,61,42,44,76,72,69,50,84,85,83,77,74,82,73,63,40,73,43,95,72,92,82,80,62,59,86,41,82,92,44,45,51,67,66,52,50,50,38,54,55,34,59,44,52,65,65,60,52,38,70,70,65,41,40,93,80,53,71,83,79,82,50,67,51,26,91,76,27,81,91,65,74,71,85,70,76,72,80,74,78,69,63,46,77,78,67,60,76,70,135

Foldseek 3Di:
DDDDDQQAEEAEEEEQDPPDPQPPPPQDQWHWPDDDHQAKTKIAGDQQHAPDDPPDPDGGHDSYGIYMYGNDPDQVVQLVCVLVVVHPYYPDNFQVCVVVCVVSVHDDDLDDDQFFDDDDDDDCPPPCNVDPVSVVLVLLLDDQVVCCVPGGDPSDDGDQDRGDPNHPPPPPPDPPVPSDNDNPPSDDD

Nearest PDB structures (foldseek):
  5u4o-assembly1_A-2  TM=6.409E-01  e=8.149E-06  Bacillus anthracis
  7kz9-assembly2_B  TM=6.856E-01  e=2.858E-05  Pseudomonas sp. PDC86
  1dpe-assembly1_A  TM=5.737E-01  e=1.134E-05  Escherichia coli K-12
  3zs6-assembly1_A  TM=6.317E-01  e=1.577E-05  Burkholderia pseudomallei
  6ofq-assembly1_A  TM=6.037E-01  e=1.382E-05  Helicobacter pylori SS1